Protein AF-A0AA38KJ65-F1 (afdb_monomer_lite)

InterPro domains:
  IPR004140 Exocyst complex component Exo70 [PTHR12542] (29-178)
  IPR016159 Cullin repeat-like-containing domain superfamily [SSF74788] (30-175)
  IPR046364 Exocyst complex subunit Exo70, C-terminal [PF03081] (24-174)

Secondary structure (DSSP, 8-state):
------------S-PPTTHHHHHHHHHHHH-SS---HHHHHHHHHHHHHHHHHHHHHTT-SSHHHHHHHHHHHHHHHHHHHHTSTHHHHH-HHHHHHHHHHHHHHHHHHHHHHHHHHHHTTS-TT-B-TTSS--PBPHHHHHHHHHHHHHHHHHHHHHHHT----SHHHHHHHHHHHHHHHHHT--

Sequence (186 aa):
MKLIVNKPSQTSKFLPEGLMDSIEEYTKVFDSGNRSLLSLHLIWVTVILQHNLEGKSKLYKDVSLSHLFMMNNLHYIVQKVKNSDLRALMGDDWLRKHSGKVRQHATNYQRATWIKVLSCLRDEGIHVSGSFSSGVSKSALKERFKSFNAAFEDVHRSQAAWIIPDPQLREETSHFNSREIATSVQ

Foldseek 3Di:
DDDDPDDDPDPPPPDPPCLVVVLVVVCVVPVPDDADPVLNVVSNVVSVVLVVLLVVLVVDPQVLSSLVSSLQVLVVVLCVCVVDPVCVRPDPVNSVVSVVVSVVSLVRSLCSLCVQLLVLLDPPPQADPDDPDRDGDPVSNVVSVVSNVVSVVVSVVVVVPDDRPDPVVVVVSVVVSVVVVVVSVD

Radius of gyration: 23.71 Å; chains: 1; bounding box: 41×38×97 Å

Organism: Taxus chinensis (NCBI:txid29808)

Structure (mmCIF, N/CA/C/O backbone):
data_AF-A0AA38KJ65-F1
#
_entry.id   AF-A0AA38KJ65-F1
#
loop_
_atom_site.group_PDB
_atom_site.id
_atom_site.type_symbol
_atom_site.label_atom_id
_atom_site.label_alt_id
_atom_site.label_comp_id
_atom_site.label_asym_id
_atom_site.label_entity_id
_atom_site.label_seq_id
_atom_site.pdbx_PDB_ins_code
_atom_site.Cartn_x
_atom_site.Cartn_y
_atom_site.Cartn_z
_atom_site.occupancy
_atom_site.B_iso_or_equiv
_atom_site.auth_seq_id
_atom_site.auth_comp_id
_atom_site.auth_asym_id
_atom_site.auth_atom_id
_atom_site.pdbx_PDB_model_num
ATOM 1 N N . MET A 1 1 ? 7.617 11.236 -49.207 1.00 36.47 1 MET A N 1
ATOM 2 C CA . MET A 1 1 ? 7.000 11.836 -48.001 1.00 36.47 1 MET A CA 1
ATOM 3 C C . MET A 1 1 ? 8.100 12.449 -47.152 1.00 36.47 1 MET A C 1
ATOM 5 O O . MET A 1 1 ? 9.084 11.770 -46.895 1.00 36.47 1 MET A O 1
ATOM 9 N N . LYS A 1 2 ? 7.978 13.734 -46.806 1.00 30.75 2 LYS A N 1
ATOM 10 C CA . LYS A 1 2 ? 8.934 14.484 -45.977 1.00 30.75 2 LYS A CA 1
ATOM 11 C C . LYS A 1 2 ? 8.626 14.262 -44.493 1.00 30.75 2 LYS A C 1
ATOM 13 O O . LYS A 1 2 ? 7.460 14.245 -44.111 1.00 30.75 2 LYS A O 1
ATOM 18 N N . LEU A 1 3 ? 9.680 14.125 -43.691 1.00 32.53 3 LEU A N 1
ATOM 19 C CA . LEU A 1 3 ? 9.656 14.174 -42.230 1.00 32.53 3 LEU A CA 1
ATOM 20 C C . LEU A 1 3 ? 9.123 15.538 -41.771 1.00 32.53 3 LEU A C 1
ATOM 22 O O . LEU A 1 3 ? 9.712 16.565 -42.104 1.00 32.53 3 LEU A O 1
ATOM 26 N N . ILE A 1 4 ? 8.038 15.547 -40.996 1.00 33.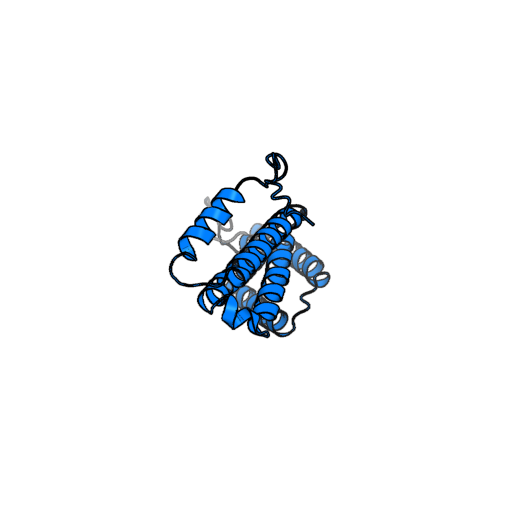88 4 ILE A N 1
ATOM 27 C CA . ILE A 1 4 ? 7.629 16.718 -40.216 1.00 33.88 4 ILE A CA 1
ATOM 28 C C . ILE A 1 4 ? 7.953 16.417 -38.758 1.00 33.88 4 ILE A C 1
ATOM 30 O O . ILE A 1 4 ? 7.232 15.707 -38.060 1.00 33.88 4 ILE A O 1
ATOM 34 N N . VAL A 1 5 ? 9.088 16.964 -38.331 1.00 41.19 5 VAL A N 1
ATOM 35 C CA . VAL A 1 5 ? 9.438 17.181 -36.930 1.00 41.19 5 VAL A CA 1
ATOM 36 C C . VAL A 1 5 ? 8.467 18.228 -36.393 1.00 41.19 5 VAL A C 1
ATOM 38 O O . VAL A 1 5 ? 8.646 19.418 -36.635 1.00 41.19 5 VAL A O 1
ATOM 41 N N . ASN A 1 6 ? 7.431 17.797 -35.678 1.00 28.55 6 ASN A N 1
ATOM 42 C CA . ASN A 1 6 ? 6.634 18.702 -34.858 1.00 28.55 6 ASN A CA 1
ATOM 43 C C . ASN A 1 6 ? 7.126 18.622 -33.414 1.00 28.55 6 ASN A C 1
ATOM 45 O O . ASN A 1 6 ? 6.877 17.659 -32.693 1.00 28.55 6 ASN A O 1
ATOM 49 N N . LYS A 1 7 ? 7.839 19.675 -33.007 1.00 38.22 7 LYS A N 1
ATOM 50 C CA . LYS A 1 7 ? 8.075 20.029 -31.607 1.00 38.22 7 LYS A CA 1
ATOM 51 C C . LYS A 1 7 ? 6.707 20.241 -30.937 1.00 38.22 7 LYS A C 1
ATOM 53 O O . LYS A 1 7 ? 5.927 21.039 -31.460 1.00 38.22 7 LYS A O 1
ATOM 58 N N . PRO A 1 8 ? 6.381 19.586 -29.809 1.00 34.69 8 PRO A N 1
ATOM 59 C CA . PRO A 1 8 ? 5.145 19.887 -29.106 1.00 34.69 8 PRO A CA 1
ATOM 60 C C . PRO A 1 8 ? 5.289 21.253 -28.429 1.00 34.69 8 PRO A C 1
ATOM 62 O O . PRO A 1 8 ? 5.969 21.419 -27.416 1.00 34.69 8 PRO A O 1
ATOM 65 N N . SER A 1 9 ? 4.672 22.256 -29.042 1.00 36.66 9 SER A N 1
ATOM 66 C CA . SER A 1 9 ? 4.464 23.571 -28.454 1.00 36.66 9 SER A CA 1
ATOM 67 C C . SER A 1 9 ? 3.412 23.467 -27.348 1.00 36.66 9 SER A C 1
ATOM 69 O O . SER A 1 9 ? 2.266 23.120 -27.603 1.00 36.66 9 SER A O 1
ATOM 71 N N . GLN A 1 10 ? 3.832 23.807 -26.128 1.00 46.12 10 GLN A N 1
ATOM 72 C CA . GLN A 1 10 ? 3.003 24.186 -24.978 1.00 46.12 10 GLN A CA 1
ATOM 73 C C . GLN A 1 10 ? 1.955 23.167 -24.489 1.00 46.12 10 GLN A C 1
ATOM 75 O O . GLN A 1 10 ? 0.752 23.392 -24.553 1.00 46.12 10 GLN A O 1
ATOM 80 N N . THR A 1 11 ? 2.420 22.124 -23.801 1.00 35.62 11 THR A N 1
ATOM 81 C CA . THR A 1 11 ? 1.639 21.404 -22.776 1.00 35.62 11 THR A CA 1
ATOM 82 C C . THR A 1 11 ? 2.144 21.770 -21.378 1.00 35.62 11 THR A C 1
ATOM 84 O O . THR A 1 11 ? 2.605 20.926 -20.623 1.00 35.62 11 THR A O 1
ATOM 87 N N . SER A 1 12 ? 2.088 23.058 -21.028 1.00 40.31 12 SER A N 1
ATOM 88 C CA . SER A 1 12 ? 2.477 23.558 -19.695 1.00 40.31 12 SER A CA 1
ATOM 89 C C . SER A 1 12 ? 1.312 23.584 -18.686 1.00 40.31 12 SER A C 1
ATOM 91 O O . SER A 1 12 ? 1.469 24.129 -17.599 1.00 40.31 12 SER A O 1
ATOM 93 N N . LYS A 1 13 ? 0.126 23.050 -19.018 1.00 45.69 13 LYS A N 1
ATOM 94 C CA . LYS A 1 13 ? -1.088 23.217 -18.186 1.00 45.69 13 LYS A CA 1
ATOM 95 C C . LYS A 1 13 ? -1.655 21.949 -17.536 1.00 45.69 13 LYS A C 1
ATOM 97 O O . LYS A 1 13 ? -2.696 22.034 -16.902 1.00 45.69 13 LYS A O 1
ATOM 102 N N . PHE A 1 14 ? -0.991 20.798 -17.641 1.00 48.06 14 PHE A N 1
ATOM 103 C CA . PHE A 1 14 ? -1.487 19.542 -17.049 1.00 48.06 14 PHE A CA 1
ATOM 104 C C . PHE A 1 14 ? -0.387 18.655 -16.458 1.00 48.06 14 PHE A C 1
ATOM 106 O O . PHE A 1 14 ? -0.538 17.438 -16.404 1.00 48.06 14 PHE A O 1
ATOM 113 N N . LEU A 1 15 ? 0.730 19.237 -16.021 1.00 49.62 15 LEU A N 1
ATOM 114 C CA . LEU A 1 15 ? 1.682 18.495 -15.200 1.00 49.62 15 LEU A CA 1
ATOM 115 C C . LEU A 1 15 ? 1.285 18.712 -13.737 1.00 49.62 15 LEU A C 1
ATOM 117 O O . LEU A 1 15 ? 1.262 19.860 -13.295 1.00 49.62 15 LEU A O 1
ATOM 121 N N . PRO A 1 16 ? 0.909 17.653 -13.006 1.00 57.62 16 PRO A N 1
ATOM 122 C CA . PRO A 1 16 ? 0.657 17.755 -11.583 1.00 57.62 16 PRO A CA 1
ATOM 123 C C . PRO A 1 16 ? 1.861 18.336 -10.838 1.00 57.62 16 PRO A C 1
ATOM 125 O O . PRO A 1 16 ? 3.013 18.060 -11.179 1.00 57.62 16 PRO A O 1
ATOM 128 N N . GLU A 1 17 ? 1.589 19.135 -9.815 1.00 59.31 17 GLU A N 1
ATOM 129 C CA . GLU A 1 17 ? 2.612 19.774 -8.990 1.00 59.31 17 GLU A CA 1
ATOM 130 C C . GLU A 1 17 ? 3.551 18.719 -8.366 1.00 59.31 17 GLU A C 1
ATOM 132 O O . GLU A 1 17 ? 3.098 17.685 -7.868 1.00 59.31 17 GLU A O 1
ATOM 137 N N . GLY A 1 18 ? 4.868 18.931 -8.473 1.00 63.06 18 GLY A N 1
ATOM 138 C CA . GLY A 1 18 ? 5.900 17.980 -8.029 1.00 63.06 18 GLY A CA 1
ATOM 139 C C . GLY A 1 18 ? 6.189 16.809 -8.983 1.00 63.06 18 GLY A C 1
ATOM 140 O O . GLY A 1 18 ? 7.116 16.034 -8.732 1.00 63.06 18 GLY A O 1
ATOM 141 N N . LEU A 1 19 ? 5.458 16.670 -10.102 1.00 65.56 19 LEU A N 1
ATOM 142 C CA . LEU A 1 19 ? 5.775 15.663 -11.124 1.00 65.56 19 LEU A CA 1
ATOM 143 C C . LEU A 1 19 ? 7.119 15.966 -11.794 1.00 65.56 19 LEU A C 1
ATOM 145 O O . LEU A 1 19 ? 7.886 15.042 -12.031 1.00 65.56 19 LEU A O 1
ATOM 149 N N . MET A 1 20 ? 7.424 17.239 -12.064 1.00 61.75 20 MET A N 1
ATOM 150 C CA . MET A 1 20 ? 8.694 17.622 -12.689 1.00 61.75 20 MET A CA 1
ATOM 151 C C . MET A 1 20 ? 9.886 17.357 -11.761 1.00 61.75 20 MET A C 1
ATOM 153 O O . MET A 1 20 ? 10.884 16.816 -12.219 1.00 61.75 20 MET A O 1
ATOM 157 N N . ASP A 1 21 ? 9.746 17.622 -10.460 1.00 66.38 21 ASP A N 1
ATOM 158 C CA . ASP A 1 21 ? 10.783 17.338 -9.456 1.00 66.38 21 ASP A CA 1
ATOM 159 C C . ASP A 1 21 ? 10.988 15.831 -9.274 1.00 66.38 21 ASP A C 1
ATOM 161 O O . ASP A 1 21 ? 12.118 15.345 -9.226 1.00 66.38 21 ASP A O 1
ATOM 165 N N . SER A 1 22 ? 9.889 15.067 -9.269 1.00 65.12 22 SER A N 1
ATOM 166 C CA . SER A 1 22 ? 9.938 13.602 -9.273 1.00 65.12 22 SER A CA 1
ATOM 167 C C . SER A 1 22 ? 10.610 13.077 -10.543 1.00 65.12 22 SER A C 1
ATOM 169 O O . SER A 1 22 ? 11.422 12.160 -10.480 1.00 65.12 22 SER A O 1
ATOM 171 N N . ILE A 1 23 ? 10.307 13.661 -11.705 1.00 64.06 23 ILE A N 1
ATOM 172 C CA . ILE A 1 23 ? 10.941 13.320 -12.982 1.00 64.06 23 ILE A CA 1
ATOM 173 C C . ILE A 1 23 ? 12.429 13.666 -12.948 1.00 64.06 23 ILE A C 1
ATOM 175 O O . ILE A 1 23 ? 13.232 12.874 -13.431 1.00 64.06 23 ILE A O 1
ATOM 179 N N . GLU A 1 24 ? 12.825 14.796 -12.368 1.00 63.94 24 GLU A N 1
ATOM 180 C CA . GLU A 1 24 ? 14.226 15.199 -12.273 1.00 63.94 24 GLU A CA 1
ATOM 181 C C . GLU A 1 24 ? 15.024 14.306 -11.317 1.00 63.94 24 GLU A C 1
ATOM 183 O O . GLU A 1 24 ? 16.128 13.885 -11.662 1.00 63.94 24 GLU A O 1
ATOM 188 N N . GLU A 1 25 ? 14.461 13.949 -10.158 1.00 67.06 25 GLU A N 1
ATOM 189 C CA . GLU A 1 25 ? 15.057 12.978 -9.233 1.00 67.06 25 GLU A CA 1
ATOM 190 C C . GLU A 1 25 ? 15.212 11.611 -9.913 1.00 67.06 25 GLU A C 1
ATOM 192 O O . GLU A 1 25 ? 16.285 11.004 -9.874 1.00 67.06 25 GLU A O 1
ATOM 197 N N . TYR A 1 26 ? 14.167 11.133 -10.595 1.00 63.53 26 TYR A N 1
ATOM 198 C CA . TYR A 1 26 ? 14.231 9.877 -11.341 1.00 63.53 26 TYR A CA 1
ATOM 199 C C . TYR A 1 26 ? 15.191 9.965 -12.533 1.00 63.53 26 TYR A C 1
ATOM 201 O O . TYR A 1 26 ? 15.871 8.994 -12.828 1.00 63.53 26 TYR A O 1
ATOM 209 N N . THR A 1 27 ? 15.323 11.098 -13.213 1.00 61.81 27 THR A N 1
ATOM 210 C CA . THR A 1 27 ? 16.267 11.211 -14.333 1.00 61.81 27 THR A CA 1
ATOM 211 C C . THR A 1 27 ? 17.705 11.220 -13.809 1.00 61.81 27 THR A C 1
ATOM 213 O O . THR A 1 27 ? 18.514 10.428 -14.276 1.00 61.81 27 THR A O 1
ATOM 216 N N . LYS A 1 28 ? 18.003 11.978 -12.744 1.00 63.91 28 LYS A N 1
ATOM 217 C CA . LYS A 1 28 ? 19.335 12.028 -12.107 1.00 63.91 28 LYS A CA 1
ATOM 218 C C . LYS A 1 28 ? 19.786 10.681 -11.527 1.00 63.91 28 LYS A C 1
ATOM 220 O O . LYS A 1 28 ? 20.961 10.345 -11.616 1.00 63.91 28 LYS A O 1
ATOM 225 N N . VAL A 1 29 ? 18.874 9.891 -10.952 1.00 59.59 29 VAL A N 1
ATOM 226 C CA . VAL A 1 29 ? 19.197 8.550 -10.418 1.00 59.59 29 VAL A CA 1
ATOM 227 C C . VAL A 1 29 ? 19.481 7.539 -11.540 1.00 59.59 29 VAL A C 1
ATOM 229 O O . VAL A 1 29 ? 20.300 6.636 -11.363 1.00 59.59 29 VAL A O 1
ATOM 232 N N . PHE A 1 30 ? 18.822 7.676 -12.694 1.00 57.41 30 PHE A N 1
ATOM 233 C CA . PHE A 1 30 ? 18.854 6.673 -13.763 1.00 57.41 30 PHE A CA 1
ATOM 234 C C . PHE A 1 30 ? 19.784 7.015 -14.944 1.00 57.41 30 PHE A C 1
ATOM 236 O O . PHE A 1 30 ? 20.012 6.134 -15.773 1.00 57.41 30 PHE A O 1
ATOM 243 N N . ASP A 1 31 ? 20.374 8.216 -14.982 1.00 57.00 31 ASP A N 1
ATOM 244 C CA . ASP A 1 31 ? 21.371 8.663 -15.980 1.00 57.00 31 ASP A CA 1
ATOM 245 C C . ASP A 1 31 ? 22.798 8.119 -15.721 1.00 57.00 31 ASP A C 1
ATOM 247 O O . ASP A 1 31 ? 23.769 8.490 -16.372 1.00 57.00 31 ASP A O 1
ATOM 251 N N . SER A 1 32 ? 22.951 7.206 -14.757 1.00 55.69 32 SER A N 1
ATOM 252 C CA . SER A 1 32 ? 24.240 6.634 -14.336 1.00 55.69 32 SER A CA 1
ATOM 253 C C . SER A 1 32 ? 24.730 5.449 -15.191 1.00 55.69 32 SER A C 1
ATOM 255 O O . SER A 1 32 ? 25.723 4.807 -14.850 1.00 55.69 32 SER A O 1
ATOM 257 N N . GLY A 1 33 ? 24.078 5.142 -16.318 1.00 59.19 33 GLY A N 1
ATOM 258 C CA . GLY A 1 33 ? 24.505 4.064 -17.211 1.00 59.19 33 GLY A CA 1
ATOM 259 C C . GLY A 1 33 ? 23.710 3.987 -18.511 1.00 59.19 33 GLY A C 1
ATOM 260 O O . GLY A 1 33 ? 22.616 4.530 -18.611 1.00 59.19 33 GLY A O 1
ATOM 261 N N . ASN A 1 34 ? 24.277 3.277 -19.492 1.00 65.00 34 ASN A N 1
ATOM 262 C CA . ASN A 1 34 ? 23.826 3.115 -20.882 1.00 65.00 34 ASN A CA 1
ATOM 263 C C . ASN A 1 34 ? 22.451 2.403 -21.003 1.00 65.00 34 ASN A C 1
ATOM 265 O O . ASN A 1 34 ? 22.344 1.300 -21.540 1.00 65.00 34 ASN A O 1
ATOM 269 N N . ARG A 1 35 ? 21.389 2.982 -20.427 1.00 73.00 35 ARG A N 1
ATOM 270 C CA . ARG A 1 35 ? 20.018 2.461 -20.477 1.00 73.00 35 ARG A CA 1
ATOM 271 C C . ARG A 1 35 ? 19.386 2.796 -21.821 1.00 73.00 35 ARG A C 1
ATOM 273 O O . ARG A 1 35 ? 19.527 3.898 -22.341 1.00 73.00 35 ARG A O 1
ATOM 280 N N . SER A 1 36 ? 18.639 1.842 -22.367 1.00 84.06 36 SER A N 1
ATOM 281 C CA . SER A 1 36 ? 17.917 2.057 -23.620 1.00 84.06 36 SER A CA 1
ATOM 282 C C . SER A 1 36 ? 16.851 3.154 -23.477 1.00 84.06 36 SER A C 1
ATOM 284 O O . SER A 1 36 ? 16.259 3.328 -22.407 1.00 84.06 36 SER A O 1
ATOM 286 N N . LEU A 1 37 ? 16.533 3.844 -24.577 1.00 85.56 37 LEU A N 1
ATOM 287 C CA . LEU A 1 37 ? 15.421 4.807 -24.629 1.00 85.56 37 LEU A CA 1
ATOM 288 C C . LEU A 1 37 ? 14.085 4.172 -24.209 1.00 85.56 37 LEU A C 1
ATOM 290 O O . LEU A 1 37 ? 13.263 4.822 -23.566 1.00 85.56 37 LEU A O 1
ATOM 294 N N . LEU A 1 38 ? 13.889 2.885 -24.518 1.00 85.81 38 LEU A N 1
ATOM 295 C CA . LEU A 1 38 ? 12.721 2.122 -24.086 1.00 85.81 38 LEU A CA 1
ATOM 296 C C . LEU A 1 38 ? 12.667 1.991 -22.557 1.00 85.81 38 LEU A C 1
ATOM 298 O O . LEU A 1 38 ? 11.620 2.229 -21.960 1.00 85.81 38 LEU A O 1
ATOM 302 N N . SER A 1 39 ? 13.794 1.664 -21.916 1.00 85.69 39 SER A N 1
ATOM 303 C CA . SER A 1 39 ? 13.898 1.592 -20.454 1.00 85.69 39 SER A CA 1
ATOM 304 C C . SER A 1 39 ? 13.533 2.927 -19.803 1.00 85.69 39 SER A C 1
ATOM 306 O O . SER A 1 39 ? 12.754 2.950 -18.851 1.00 85.69 39 SER A O 1
ATOM 308 N N . LEU A 1 40 ? 14.054 4.038 -20.334 1.00 84.62 40 LEU A N 1
ATOM 309 C CA . LEU A 1 40 ? 13.739 5.384 -19.842 1.00 84.62 40 LEU A CA 1
ATOM 310 C C . LEU A 1 40 ? 12.248 5.704 -19.995 1.00 84.62 40 LEU A C 1
ATOM 312 O O . LEU A 1 40 ? 11.616 6.171 -19.048 1.00 84.62 40 LEU A O 1
ATOM 316 N N . HIS A 1 41 ? 11.661 5.381 -21.149 1.00 86.38 41 HIS A N 1
ATOM 317 C CA . HIS A 1 41 ? 10.239 5.600 -21.395 1.00 86.38 41 HIS A CA 1
ATOM 318 C C . HIS A 1 41 ? 9.345 4.784 -20.446 1.00 86.38 41 HIS A C 1
ATOM 320 O O . HIS A 1 41 ? 8.373 5.307 -19.907 1.00 86.38 41 HIS A O 1
ATOM 326 N N . LEU A 1 42 ? 9.690 3.523 -20.171 1.00 88.56 42 LEU A N 1
ATOM 327 C CA . LEU A 1 42 ? 8.952 2.677 -19.225 1.00 88.56 42 LEU A CA 1
ATOM 328 C C . LEU A 1 42 ? 9.033 3.196 -17.783 1.00 88.56 42 LEU A C 1
ATOM 330 O O . LEU A 1 42 ? 8.031 3.182 -17.061 1.00 88.56 42 LEU A O 1
ATOM 334 N N . ILE A 1 43 ? 10.203 3.694 -17.367 1.00 86.44 43 ILE A N 1
ATOM 335 C CA . ILE A 1 43 ? 10.361 4.370 -16.072 1.00 86.44 43 ILE A CA 1
ATOM 336 C C . ILE A 1 43 ? 9.422 5.577 -16.008 1.00 86.44 43 ILE A C 1
ATOM 338 O O . ILE A 1 43 ? 8.670 5.708 -15.043 1.00 86.44 43 ILE A O 1
ATOM 342 N N . TRP A 1 44 ? 9.404 6.406 -17.052 1.00 86.62 44 TRP A N 1
ATOM 343 C CA . TRP A 1 44 ? 8.535 7.580 -17.141 1.00 86.62 44 TRP A CA 1
ATOM 344 C C . TRP A 1 44 ? 7.050 7.232 -17.043 1.00 86.62 44 TRP A C 1
ATOM 346 O O . TRP A 1 44 ? 6.334 7.821 -16.234 1.00 86.62 44 TRP A O 1
ATOM 356 N N . VAL A 1 45 ? 6.588 6.240 -17.808 1.00 90.44 45 VAL A N 1
ATOM 357 C CA . VAL A 1 45 ? 5.200 5.757 -17.738 1.00 90.44 45 VAL A CA 1
ATOM 358 C C . VAL A 1 45 ? 4.854 5.319 -16.316 1.00 90.44 45 VAL A C 1
ATOM 360 O O . VAL A 1 45 ? 3.779 5.641 -15.811 1.00 90.44 45 VAL A O 1
ATOM 363 N N . THR A 1 46 ? 5.778 4.638 -15.638 1.00 89.75 46 THR A N 1
ATOM 364 C CA . THR A 1 46 ? 5.547 4.162 -14.272 1.00 89.75 46 THR A CA 1
ATOM 365 C C . THR A 1 46 ? 5.502 5.303 -13.252 1.00 89.75 46 THR A C 1
ATOM 367 O O . THR A 1 46 ? 4.673 5.266 -12.345 1.00 89.75 46 THR A O 1
ATOM 370 N N . VAL A 1 47 ? 6.325 6.345 -13.415 1.00 88.38 47 VAL A N 1
ATOM 371 C CA . VAL A 1 47 ? 6.282 7.559 -12.576 1.00 88.38 47 VAL A CA 1
ATOM 372 C C . VAL A 1 47 ? 4.949 8.292 -12.746 1.00 88.38 47 VAL A C 1
ATOM 374 O O . VAL A 1 47 ? 4.304 8.634 -11.755 1.00 88.38 47 VAL A O 1
ATOM 377 N N . ILE A 1 48 ? 4.490 8.472 -13.987 1.00 90.62 48 ILE A N 1
ATOM 378 C CA . ILE A 1 48 ? 3.197 9.110 -14.282 1.00 90.62 48 ILE A CA 1
ATOM 379 C C . ILE A 1 48 ? 2.045 8.290 -13.689 1.00 90.62 48 ILE A C 1
ATOM 381 O O . ILE A 1 48 ? 1.136 8.848 -13.070 1.00 90.62 48 ILE A O 1
ATOM 385 N N . LEU A 1 49 ? 2.090 6.962 -13.839 1.00 93.00 49 LEU A N 1
ATOM 386 C CA . LEU A 1 49 ? 1.097 6.067 -13.254 1.00 93.00 49 LEU A CA 1
ATOM 387 C C . LEU A 1 49 ? 1.085 6.173 -11.725 1.00 93.00 49 LEU A C 1
ATOM 389 O O . LEU A 1 49 ? 0.012 6.324 -11.145 1.00 93.00 49 LEU A O 1
ATOM 393 N N . GLN A 1 50 ? 2.253 6.145 -11.076 1.00 91.94 50 GLN A N 1
ATOM 394 C CA . GLN A 1 50 ? 2.361 6.317 -9.628 1.00 91.94 50 GLN A CA 1
ATOM 395 C C . GLN A 1 50 ? 1.742 7.648 -9.183 1.00 91.94 50 GLN A C 1
ATOM 397 O O . GLN A 1 50 ? 0.926 7.655 -8.264 1.00 91.94 50 GLN A O 1
ATOM 402 N N . HIS A 1 51 ? 2.052 8.749 -9.867 1.00 89.38 51 HIS A N 1
ATOM 403 C CA . HIS A 1 51 ? 1.476 10.048 -9.537 1.00 89.38 51 HIS A CA 1
ATOM 404 C C . HIS A 1 51 ? -0.056 10.059 -9.699 1.00 89.38 51 HIS A C 1
ATOM 406 O O . HIS A 1 51 ? -0.779 10.587 -8.855 1.00 89.38 51 HIS A O 1
ATOM 412 N N . ASN A 1 52 ? -0.590 9.431 -10.753 1.00 94.81 52 ASN A N 1
ATOM 413 C CA . ASN A 1 52 ? -2.039 9.309 -10.931 1.00 94.81 52 ASN A CA 1
ATOM 414 C C . ASN A 1 52 ? -2.697 8.521 -9.788 1.00 94.81 52 ASN A C 1
ATOM 416 O O . ASN A 1 52 ? -3.771 8.896 -9.311 1.00 94.81 52 ASN A O 1
ATOM 420 N N . LEU A 1 53 ? -2.053 7.439 -9.346 1.00 95.44 53 LEU A N 1
ATOM 421 C CA . LEU A 1 53 ? -2.514 6.637 -8.218 1.00 95.44 53 LEU A CA 1
ATOM 422 C C . LEU A 1 53 ? -2.479 7.440 -6.914 1.00 95.44 53 LEU A C 1
ATOM 424 O O . LEU A 1 53 ? -3.448 7.391 -6.163 1.00 95.44 53 LEU A O 1
ATOM 428 N N . GLU A 1 54 ? -1.436 8.236 -6.676 1.00 93.94 54 GLU A N 1
ATOM 429 C CA . GLU A 1 54 ? -1.352 9.139 -5.521 1.00 93.94 54 GLU A CA 1
ATOM 430 C C . GLU A 1 54 ? -2.429 10.232 -5.553 1.00 93.94 54 GLU A C 1
ATOM 432 O O . GLU A 1 54 ? -2.996 10.582 -4.521 1.00 93.94 54 GLU A O 1
ATOM 437 N N . GLY A 1 55 ? -2.769 10.753 -6.733 1.00 93.88 55 GLY A N 1
ATOM 438 C CA . GLY A 1 55 ? -3.903 11.663 -6.891 1.00 93.88 55 GLY A CA 1
ATOM 439 C C . GLY A 1 55 ? -5.234 10.997 -6.526 1.00 93.88 55 GLY A C 1
ATOM 440 O O . GLY A 1 55 ? -6.034 11.568 -5.788 1.00 93.88 55 GLY A O 1
ATOM 441 N N . LYS A 1 56 ? -5.459 9.762 -6.991 1.00 93.19 56 LYS A N 1
ATOM 442 C CA . LYS A 1 56 ? -6.676 8.990 -6.689 1.00 93.19 56 LYS A CA 1
ATOM 443 C C . LYS A 1 56 ? -6.761 8.560 -5.231 1.00 93.19 56 LYS A C 1
ATOM 445 O O . LYS A 1 56 ? -7.851 8.560 -4.666 1.00 93.19 56 LYS A O 1
ATOM 450 N N . SER A 1 57 ? -5.638 8.208 -4.610 1.00 94.00 57 SER A N 1
ATOM 451 C CA . SER A 1 57 ? -5.619 7.763 -3.217 1.00 94.00 57 SER A CA 1
ATOM 452 C C . SER A 1 57 ? -6.081 8.868 -2.263 1.00 94.00 57 SER A C 1
ATOM 454 O O . SER A 1 57 ? -6.720 8.575 -1.254 1.00 94.00 57 SER A O 1
ATOM 456 N N . LYS A 1 58 ? -5.844 10.140 -2.606 1.00 93.44 58 LYS A N 1
ATOM 457 C CA . LYS A 1 58 ? -6.301 11.309 -1.835 1.00 93.44 58 LYS A CA 1
ATOM 458 C C . LYS A 1 58 ? -7.821 11.522 -1.862 1.00 93.44 58 LYS A C 1
ATOM 460 O O . LYS A 1 58 ? -8.325 12.319 -1.081 1.00 93.44 58 LYS A O 1
ATOM 465 N N . LEU A 1 59 ? -8.558 10.829 -2.735 1.00 93.44 59 LEU A N 1
ATOM 466 C CA . LEU A 1 59 ? -10.023 10.918 -2.800 1.00 93.44 59 LEU A CA 1
ATOM 467 C C . LEU A 1 59 ? -10.718 10.063 -1.731 1.00 93.44 59 LEU A C 1
ATOM 469 O O . LEU A 1 59 ? -11.906 10.256 -1.464 1.00 93.44 59 LEU A O 1
ATOM 473 N N . TYR A 1 60 ? -10.002 9.120 -1.112 1.00 89.50 60 TYR A N 1
ATOM 474 C CA . TYR A 1 60 ? -10.536 8.354 0.008 1.00 89.50 60 TYR A CA 1
ATOM 475 C C . TYR A 1 60 ? -10.571 9.216 1.269 1.00 89.50 60 TYR A C 1
ATOM 477 O O . TYR A 1 60 ? -9.567 9.800 1.665 1.00 89.50 60 TYR A O 1
ATOM 485 N N . LYS A 1 61 ? -11.735 9.255 1.928 1.00 89.81 61 LYS A N 1
ATOM 486 C CA . LYS A 1 61 ? -11.897 9.929 3.227 1.00 89.81 61 LYS A CA 1
ATOM 487 C C . LYS A 1 61 ? -11.123 9.224 4.342 1.00 89.81 61 LYS A C 1
ATOM 489 O O . LYS A 1 61 ? -10.647 9.872 5.267 1.00 89.81 61 LYS A O 1
ATOM 494 N N . ASP A 1 62 ? -11.032 7.900 4.256 1.00 87.19 62 ASP A N 1
ATOM 495 C CA . ASP A 1 62 ? -10.289 7.072 5.198 1.00 87.19 62 ASP A CA 1
ATOM 496 C C . ASP A 1 62 ? -8.817 6.970 4.761 1.00 87.19 62 ASP A C 1
ATOM 498 O O . ASP A 1 62 ? -8.502 6.510 3.658 1.00 87.19 62 ASP A O 1
ATOM 502 N N . VAL A 1 63 ? -7.911 7.413 5.636 1.00 91.62 63 VAL A N 1
ATOM 503 C CA . VAL A 1 63 ? -6.459 7.431 5.393 1.00 91.62 63 VAL A CA 1
ATOM 504 C C . VAL A 1 63 ? -5.885 6.016 5.284 1.00 91.62 63 VAL A C 1
ATOM 506 O O . VAL A 1 63 ? -5.005 5.764 4.460 1.00 91.62 63 VAL A O 1
ATOM 509 N N . SER A 1 64 ? -6.400 5.072 6.068 1.00 89.38 64 SER A N 1
ATOM 510 C CA . SER A 1 64 ? -6.022 3.663 5.979 1.00 89.38 64 SER A CA 1
ATOM 511 C C . SER A 1 64 ? -6.405 3.120 4.608 1.00 89.38 64 SER A C 1
ATOM 513 O O . SER A 1 64 ? -5.564 2.556 3.912 1.00 89.38 64 SER A O 1
ATOM 515 N N . LEU A 1 65 ? -7.630 3.380 4.147 1.00 89.69 65 LEU A N 1
ATOM 516 C CA . LEU A 1 65 ? -8.067 2.951 2.816 1.00 89.69 65 LEU A CA 1
ATOM 517 C C . LEU A 1 65 ? -7.216 3.565 1.692 1.00 89.69 65 LEU A C 1
ATOM 519 O O . LEU A 1 65 ? -6.878 2.880 0.726 1.00 89.69 65 LEU A O 1
ATOM 523 N N . SER A 1 66 ? -6.805 4.827 1.839 1.00 94.06 66 SER A N 1
ATOM 524 C CA . SER A 1 66 ? -5.866 5.478 0.918 1.00 94.06 66 SER A CA 1
ATOM 525 C C . SER A 1 66 ? -4.531 4.723 0.823 1.00 94.06 66 SER A C 1
ATOM 527 O O . SER A 1 66 ? -4.036 4.436 -0.273 1.00 94.06 66 SER A O 1
ATOM 529 N N . HIS A 1 67 ? -3.961 4.331 1.966 1.00 93.75 67 HIS A N 1
ATOM 530 C CA . HIS A 1 67 ? -2.728 3.547 2.007 1.00 93.75 67 HIS A CA 1
ATOM 531 C C . HIS A 1 67 ? -2.906 2.115 1.496 1.00 93.75 67 HIS A C 1
ATOM 533 O O . HIS A 1 67 ? -2.036 1.633 0.773 1.00 93.75 67 HIS A O 1
ATOM 539 N N . LEU A 1 68 ? -4.037 1.468 1.782 1.00 90.31 68 LEU A N 1
ATOM 540 C CA . LEU A 1 68 ? -4.376 0.148 1.251 1.00 90.31 68 LEU A CA 1
ATOM 541 C C . LEU A 1 68 ? -4.466 0.164 -0.279 1.00 90.31 68 LEU A C 1
ATOM 543 O O . LEU A 1 68 ? -3.903 -0.700 -0.952 1.00 90.31 68 LEU A O 1
ATOM 547 N N . PHE A 1 69 ? -5.118 1.184 -0.841 1.00 94.31 69 PHE A N 1
ATOM 548 C CA . PHE A 1 69 ? -5.182 1.392 -2.283 1.00 94.31 69 PHE A CA 1
ATOM 549 C C . PHE A 1 69 ? -3.781 1.528 -2.894 1.00 94.31 69 PHE A C 1
ATOM 551 O O . PHE A 1 69 ? -3.479 0.860 -3.888 1.00 94.31 69 PHE A O 1
ATOM 558 N N . MET A 1 70 ? -2.914 2.353 -2.298 1.00 97.06 70 MET A N 1
ATOM 559 C CA . MET A 1 70 ? -1.542 2.530 -2.783 1.00 97.06 70 MET A CA 1
ATOM 560 C C . MET A 1 70 ? -0.721 1.246 -2.677 1.00 97.06 70 MET A C 1
ATOM 562 O O . MET A 1 70 ? -0.039 0.885 -3.635 1.00 97.06 70 MET A O 1
ATOM 566 N N . MET A 1 71 ? -0.820 0.533 -1.553 1.00 93.81 71 MET A N 1
ATOM 567 C CA . MET A 1 71 ? -0.150 -0.748 -1.338 1.00 93.81 71 MET A CA 1
ATOM 568 C C . MET A 1 71 ? -0.537 -1.760 -2.425 1.00 93.81 71 MET A C 1
ATOM 570 O O . MET A 1 71 ? 0.345 -2.298 -3.092 1.00 93.81 71 MET A O 1
ATOM 574 N N . ASN A 1 72 ? -1.839 -1.961 -2.659 1.00 93.06 72 ASN A N 1
ATOM 575 C CA . ASN A 1 72 ? -2.345 -2.916 -3.648 1.00 93.06 72 ASN A CA 1
ATOM 576 C C . ASN A 1 72 ? -1.869 -2.587 -5.071 1.00 93.06 72 ASN A C 1
ATOM 578 O O . ASN A 1 72 ? -1.381 -3.464 -5.787 1.00 93.06 72 ASN A O 1
ATOM 582 N N . ASN A 1 73 ? -1.998 -1.324 -5.490 1.00 96.44 73 ASN A N 1
ATOM 583 C CA . ASN A 1 73 ? -1.654 -0.930 -6.857 1.00 96.44 73 ASN A CA 1
ATOM 584 C C . ASN A 1 73 ? -0.140 -0.943 -7.098 1.00 96.44 73 ASN A C 1
ATOM 586 O O . ASN A 1 73 ? 0.305 -1.433 -8.135 1.00 96.44 73 ASN A O 1
ATOM 590 N N . LEU A 1 74 ? 0.667 -0.453 -6.150 1.00 95.25 74 LEU A N 1
ATOM 591 C CA . LEU A 1 74 ? 2.125 -0.508 -6.283 1.00 95.25 74 LEU A CA 1
ATOM 592 C C . LEU A 1 74 ? 2.631 -1.949 -6.269 1.00 95.25 74 LEU A C 1
ATOM 594 O O . LEU A 1 74 ? 3.512 -2.279 -7.060 1.00 95.25 74 LEU A O 1
ATOM 598 N N . HIS A 1 75 ? 2.055 -2.817 -5.431 1.00 93.81 75 HIS A N 1
ATOM 599 C CA . HIS A 1 75 ? 2.414 -4.236 -5.412 1.00 93.81 75 HIS A CA 1
ATOM 600 C C . HIS A 1 75 ? 2.126 -4.888 -6.757 1.00 93.81 75 HIS A C 1
ATOM 602 O O . HIS A 1 75 ? 2.992 -5.561 -7.308 1.00 93.81 75 HIS A O 1
ATOM 608 N N . TYR A 1 76 ? 0.956 -4.619 -7.340 1.00 94.88 76 TYR A N 1
ATOM 609 C CA . TYR A 1 76 ? 0.618 -5.112 -8.672 1.00 94.88 76 TYR A CA 1
ATOM 610 C C . TYR A 1 76 ? 1.645 -4.679 -9.729 1.00 94.88 76 TYR A C 1
ATOM 612 O O . TYR A 1 76 ? 2.130 -5.518 -10.489 1.00 94.88 76 TYR A O 1
ATOM 620 N N . ILE A 1 77 ? 2.031 -3.397 -9.753 1.00 94.81 77 ILE A N 1
ATOM 621 C CA . ILE A 1 77 ? 3.053 -2.887 -10.682 1.00 94.81 77 ILE A CA 1
ATOM 622 C C . ILE A 1 77 ? 4.390 -3.610 -10.454 1.00 94.81 77 ILE A C 1
ATOM 624 O O . ILE A 1 77 ? 4.997 -4.092 -11.411 1.00 94.81 77 ILE A O 1
ATOM 628 N N . VAL A 1 78 ? 4.827 -3.745 -9.197 1.00 95.19 78 VAL A N 1
ATOM 629 C CA . VAL A 1 78 ? 6.066 -4.453 -8.839 1.00 95.19 78 VAL A CA 1
ATOM 630 C C . VAL A 1 78 ? 6.032 -5.904 -9.316 1.00 95.19 78 VAL A C 1
ATOM 632 O O . VAL A 1 78 ? 6.996 -6.349 -9.934 1.00 95.19 78 VAL A O 1
ATOM 635 N N . GLN A 1 79 ? 4.933 -6.633 -9.101 1.00 94.31 79 GLN A N 1
ATOM 636 C CA . GLN A 1 79 ? 4.797 -8.021 -9.557 1.00 94.31 79 GLN A CA 1
ATOM 637 C C . GLN A 1 79 ? 4.804 -8.124 -11.084 1.00 94.31 79 GLN A C 1
ATOM 639 O O . GLN A 1 79 ? 5.445 -9.017 -11.637 1.00 94.31 79 GLN A O 1
ATOM 644 N N . LYS A 1 80 ? 4.144 -7.200 -11.793 1.00 94.12 80 LYS A N 1
ATOM 645 C CA . LYS A 1 80 ? 4.153 -7.184 -13.264 1.00 94.12 80 LYS A CA 1
ATOM 646 C C . LYS A 1 80 ? 5.542 -6.931 -13.839 1.00 94.12 80 LYS A C 1
ATOM 648 O O . LYS A 1 80 ? 5.916 -7.599 -14.799 1.00 94.12 80 LYS A O 1
ATOM 653 N N . VAL A 1 81 ? 6.321 -6.033 -13.240 1.00 93.38 81 VAL A N 1
ATOM 654 C CA . VAL A 1 81 ? 7.715 -5.812 -13.652 1.00 93.38 81 VAL A CA 1
ATOM 655 C C . VAL A 1 81 ? 8.587 -7.011 -13.283 1.00 93.38 81 VAL A C 1
ATOM 657 O O . VAL A 1 81 ? 9.340 -7.489 -14.122 1.00 93.38 81 VAL A O 1
ATOM 660 N N . LYS A 1 82 ? 8.463 -7.535 -12.057 1.00 93.69 82 LYS A N 1
ATOM 661 C CA . LYS A 1 82 ? 9.263 -8.663 -11.552 1.00 93.69 82 LYS A CA 1
ATOM 662 C C . LYS A 1 82 ? 9.099 -9.930 -12.394 1.00 93.69 82 LYS A C 1
ATOM 664 O O . LYS A 1 82 ? 10.080 -10.640 -12.597 1.00 93.69 82 LYS A O 1
ATOM 669 N N . ASN A 1 83 ? 7.879 -10.199 -12.859 1.00 92.75 83 ASN A N 1
ATOM 670 C CA . ASN A 1 83 ? 7.505 -11.440 -13.540 1.00 92.75 83 ASN A CA 1
ATOM 671 C C . ASN A 1 83 ? 7.504 -11.309 -15.078 1.00 92.75 83 ASN A C 1
ATOM 673 O O . ASN A 1 83 ? 6.867 -12.112 -15.755 1.00 92.75 83 ASN A O 1
ATOM 677 N N . SER A 1 84 ? 8.167 -10.291 -15.637 1.00 92.81 84 SER A N 1
ATOM 678 C CA . SER A 1 84 ? 8.309 -10.096 -17.086 1.00 92.81 84 SER A CA 1
ATOM 679 C C . SER A 1 84 ? 9.715 -9.613 -17.458 1.00 92.81 84 SER A C 1
ATOM 681 O O . SER A 1 84 ? 10.503 -9.228 -16.591 1.00 92.81 84 SER A O 1
ATOM 683 N N . ASP A 1 85 ? 10.013 -9.558 -18.760 1.00 90.88 85 ASP A N 1
ATOM 684 C CA . ASP A 1 85 ? 11.291 -9.048 -19.290 1.00 90.88 85 ASP A CA 1
ATOM 685 C C . ASP A 1 85 ? 11.543 -7.571 -18.938 1.00 90.88 85 ASP A C 1
ATOM 687 O O . ASP A 1 85 ? 12.670 -7.074 -19.019 1.00 90.88 85 ASP A O 1
ATOM 691 N N . LEU A 1 86 ? 10.508 -6.866 -18.460 1.00 90.81 86 LEU A N 1
ATOM 692 C CA . LEU A 1 86 ? 10.623 -5.511 -17.933 1.00 90.81 86 LEU A CA 1
ATOM 693 C C . LEU A 1 86 ? 11.616 -5.434 -16.772 1.00 90.81 86 LEU A C 1
ATOM 695 O O . LEU A 1 86 ? 12.268 -4.404 -16.621 1.00 90.81 86 LEU A O 1
ATOM 699 N N . ARG A 1 87 ? 11.800 -6.502 -15.984 1.00 92.62 87 ARG A N 1
ATOM 700 C CA . ARG A 1 87 ? 12.809 -6.529 -14.916 1.00 92.62 87 ARG A CA 1
ATOM 701 C C . ARG A 1 87 ? 14.211 -6.218 -15.440 1.00 92.62 87 ARG A C 1
ATOM 703 O O . ARG A 1 87 ? 14.912 -5.427 -14.814 1.00 92.62 87 ARG A O 1
ATOM 710 N N . ALA A 1 88 ? 14.604 -6.778 -16.585 1.00 89.81 88 ALA A N 1
ATOM 711 C CA . ALA A 1 88 ? 15.917 -6.520 -17.178 1.00 89.81 88 ALA A CA 1
ATOM 712 C C . ALA A 1 88 ? 16.057 -5.057 -17.636 1.00 89.81 88 ALA A C 1
ATOM 714 O O . ALA A 1 88 ? 17.120 -4.456 -17.498 1.00 89.81 88 ALA A O 1
ATOM 715 N N . LEU A 1 89 ? 14.965 -4.459 -18.125 1.00 88.69 89 LEU A N 1
ATOM 716 C CA . LEU A 1 89 ? 14.936 -3.068 -18.584 1.00 88.69 89 LEU A CA 1
ATOM 717 C C . LEU A 1 89 ? 14.895 -2.056 -17.428 1.00 88.69 89 LEU A C 1
ATOM 719 O O . LEU A 1 89 ? 15.484 -0.976 -17.533 1.00 88.69 89 LEU A O 1
ATOM 723 N N . MET A 1 90 ? 14.191 -2.382 -16.342 1.00 88.38 90 MET A N 1
ATOM 724 C CA . MET A 1 90 ? 13.988 -1.510 -15.181 1.00 88.38 90 MET A CA 1
ATOM 725 C C . MET A 1 90 ? 15.108 -1.650 -14.141 1.00 88.38 90 MET A C 1
ATOM 727 O O . MET A 1 90 ? 15.513 -0.654 -13.534 1.00 88.38 90 MET A O 1
ATOM 731 N N . GLY A 1 91 ? 15.685 -2.842 -14.007 1.00 89.31 91 GLY A N 1
ATOM 732 C CA . GLY A 1 91 ? 16.771 -3.160 -13.086 1.00 89.31 91 GLY A CA 1
ATOM 733 C C . GLY A 1 91 ? 16.307 -3.463 -11.658 1.00 89.31 91 GLY A C 1
ATOM 734 O O . GLY A 1 91 ? 15.254 -3.015 -11.197 1.00 89.31 91 GLY A O 1
ATOM 735 N N . ASP A 1 92 ? 17.136 -4.207 -10.928 1.00 90.12 92 ASP A N 1
ATOM 736 C CA . ASP A 1 92 ? 16.809 -4.696 -9.582 1.00 90.12 92 ASP A CA 1
ATOM 737 C C . ASP A 1 92 ? 16.743 -3.581 -8.527 1.00 90.12 92 ASP A C 1
ATOM 739 O O . ASP A 1 92 ? 15.968 -3.670 -7.573 1.00 90.12 92 ASP A O 1
ATOM 743 N N . ASP A 1 93 ? 17.474 -2.482 -8.722 1.00 89.50 93 ASP A N 1
ATOM 744 C CA . ASP A 1 93 ? 17.385 -1.303 -7.854 1.00 89.50 93 ASP A CA 1
ATOM 745 C C . ASP A 1 93 ? 16.002 -0.650 -7.908 1.00 89.50 93 ASP A C 1
ATOM 747 O O . ASP A 1 93 ? 15.462 -0.234 -6.878 1.00 89.50 93 ASP A O 1
ATOM 751 N N . TRP A 1 94 ? 15.392 -0.613 -9.099 1.00 91.56 94 TRP A N 1
ATOM 752 C CA . TRP A 1 94 ? 14.031 -0.120 -9.270 1.00 91.56 94 TRP A CA 1
ATOM 753 C C . TRP A 1 94 ? 13.049 -1.009 -8.496 1.00 91.56 94 TRP A C 1
ATOM 755 O O . TRP A 1 94 ? 12.237 -0.487 -7.727 1.00 91.56 94 TRP A O 1
ATOM 765 N N . LEU A 1 95 ? 13.176 -2.339 -8.610 1.00 93.19 95 LEU A N 1
ATOM 766 C CA . LEU A 1 95 ? 12.345 -3.292 -7.864 1.00 93.19 95 LEU A CA 1
ATOM 767 C C . LEU A 1 95 ? 12.506 -3.127 -6.351 1.00 93.19 95 LEU A C 1
ATOM 769 O O . LEU A 1 95 ? 11.506 -3.102 -5.630 1.00 93.19 95 LEU A O 1
ATOM 773 N N . ARG A 1 96 ? 13.742 -2.964 -5.863 1.00 92.94 96 ARG A N 1
ATOM 774 C CA . ARG A 1 96 ? 14.028 -2.752 -4.439 1.00 92.94 96 ARG A CA 1
ATOM 775 C C . ARG A 1 96 ? 13.396 -1.456 -3.924 1.00 92.94 96 ARG A C 1
ATOM 777 O O . ARG A 1 96 ? 12.702 -1.497 -2.908 1.00 92.94 96 ARG A O 1
ATOM 784 N N . LYS A 1 97 ? 13.561 -0.330 -4.637 1.00 91.69 97 LYS A N 1
ATOM 785 C CA . LYS A 1 97 ? 12.965 0.974 -4.265 1.00 91.69 97 LYS A CA 1
ATOM 786 C C . LYS A 1 97 ? 11.436 0.881 -4.186 1.00 91.69 97 LYS A C 1
ATOM 788 O O . LYS A 1 97 ? 10.847 1.326 -3.204 1.00 91.69 97 LYS A O 1
ATOM 793 N N . HIS A 1 98 ? 10.787 0.266 -5.177 1.00 93.69 98 HIS A N 1
ATOM 794 C CA . HIS A 1 98 ? 9.320 0.197 -5.228 1.00 93.69 98 HIS A CA 1
ATOM 795 C C . HIS A 1 98 ? 8.741 -0.837 -4.256 1.00 93.69 98 HIS A C 1
ATOM 797 O O . HIS A 1 98 ? 7.717 -0.564 -3.636 1.00 93.69 98 HIS A O 1
ATOM 803 N N . SER A 1 99 ? 9.430 -1.955 -4.013 1.00 93.56 99 SER A N 1
ATOM 804 C CA . SER A 1 99 ? 9.061 -2.893 -2.940 1.00 93.56 99 SER A CA 1
ATOM 805 C C . SER A 1 99 ? 9.147 -2.230 -1.559 1.00 93.56 99 SER A C 1
ATOM 807 O O . SER A 1 99 ? 8.287 -2.446 -0.707 1.00 93.56 99 SER A O 1
ATOM 809 N N . GLY A 1 100 ? 10.144 -1.362 -1.347 1.00 93.38 100 GLY A N 1
ATOM 810 C CA . GLY A 1 100 ? 10.236 -0.525 -0.148 1.00 93.38 100 GLY A CA 1
ATOM 811 C C . GLY A 1 100 ? 9.031 0.407 0.014 1.00 93.38 100 GLY A C 1
ATOM 812 O O . GLY A 1 100 ? 8.450 0.468 1.095 1.00 93.38 100 GLY A O 1
ATOM 813 N N . LYS A 1 101 ? 8.590 1.069 -1.067 1.00 93.94 101 LYS A N 1
ATOM 814 C CA . LYS A 1 101 ? 7.374 1.906 -1.055 1.00 93.94 101 LYS A CA 1
ATOM 815 C C . LYS A 1 101 ? 6.111 1.100 -0.724 1.00 93.94 101 LYS A C 1
ATOM 817 O O . LYS A 1 101 ? 5.287 1.572 0.054 1.00 93.94 101 LYS A O 1
ATOM 822 N N . VAL A 1 102 ? 5.965 -0.113 -1.267 1.00 93.44 102 VAL A N 1
ATOM 823 C CA . VAL A 1 102 ? 4.835 -1.013 -0.952 1.00 93.44 102 VAL A CA 1
ATOM 824 C C . VAL A 1 102 ? 4.798 -1.300 0.548 1.00 93.44 102 VAL A C 1
ATOM 826 O O . VAL A 1 102 ? 3.767 -1.097 1.187 1.00 93.44 102 VAL A O 1
ATOM 829 N N . ARG A 1 103 ? 5.943 -1.681 1.129 1.00 92.19 103 ARG A N 1
ATOM 830 C CA . ARG A 1 103 ? 6.066 -1.930 2.570 1.00 92.19 103 ARG A CA 1
ATOM 831 C C . ARG A 1 103 ? 5.757 -0.684 3.399 1.00 92.19 103 ARG A C 1
ATOM 833 O O . ARG A 1 103 ? 5.062 -0.788 4.401 1.00 92.19 103 ARG A O 1
ATOM 840 N N . GLN A 1 104 ? 6.215 0.491 2.968 1.00 94.44 104 GLN A N 1
ATOM 841 C CA . GLN A 1 104 ? 5.906 1.747 3.649 1.00 94.44 104 GLN A CA 1
ATOM 842 C C . GLN A 1 104 ? 4.396 2.019 3.689 1.00 94.44 104 GLN A C 1
ATOM 844 O O . GLN A 1 104 ? 3.869 2.416 4.728 1.00 94.44 104 GLN A O 1
ATOM 849 N N . HIS A 1 105 ? 3.686 1.787 2.581 1.00 94.00 105 HIS A N 1
ATOM 850 C CA . HIS A 1 105 ? 2.230 1.908 2.553 1.00 94.00 105 HIS A CA 1
ATOM 851 C C . HIS A 1 105 ? 1.541 0.860 3.428 1.00 94.00 105 HIS A C 1
ATOM 853 O O . HIS A 1 105 ? 0.574 1.213 4.096 1.00 94.00 105 HIS A O 1
ATOM 859 N N . ALA A 1 106 ? 2.061 -0.368 3.502 1.00 87.44 106 ALA A N 1
ATOM 860 C CA . ALA A 1 106 ? 1.569 -1.391 4.424 1.00 87.44 106 ALA A CA 1
ATOM 861 C C . ALA A 1 106 ? 1.685 -0.945 5.894 1.00 87.44 106 ALA A C 1
ATOM 863 O O . ALA A 1 106 ? 0.700 -0.962 6.631 1.00 87.44 106 ALA A O 1
ATOM 864 N N . THR A 1 107 ? 2.857 -0.447 6.301 1.00 89.06 107 THR A N 1
ATOM 865 C CA . THR A 1 107 ? 3.076 0.076 7.659 1.00 89.06 107 THR A CA 1
ATOM 866 C C . THR A 1 107 ? 2.169 1.268 7.963 1.00 89.06 107 THR A C 1
ATOM 868 O O . THR A 1 107 ? 1.592 1.360 9.045 1.00 89.06 107 THR A O 1
ATOM 871 N N . ASN A 1 108 ? 2.014 2.193 7.014 1.00 92.44 108 ASN A N 1
ATOM 872 C CA . ASN A 1 108 ? 1.165 3.364 7.220 1.00 92.44 108 ASN A CA 1
ATOM 873 C C . ASN A 1 108 ? -0.322 2.996 7.278 1.00 92.44 108 ASN A C 1
ATOM 875 O O . ASN A 1 108 ? -1.050 3.561 8.089 1.00 92.44 108 ASN A O 1
ATOM 879 N N . TYR A 1 109 ? -0.760 2.040 6.454 1.00 90.00 109 TYR A N 1
ATOM 880 C CA . TYR A 1 109 ? -2.100 1.461 6.506 1.00 90.00 109 TYR A CA 1
ATOM 881 C C . TYR A 1 109 ? -2.411 0.921 7.904 1.00 90.00 109 TYR A C 1
ATOM 883 O O . TYR A 1 109 ? -3.437 1.267 8.487 1.00 90.00 109 TYR A O 1
ATOM 891 N N . GLN A 1 110 ? -1.498 0.132 8.466 1.00 84.69 110 GLN A N 1
ATOM 892 C CA . GLN A 1 110 ? -1.651 -0.452 9.798 1.00 84.69 110 GLN A CA 1
ATOM 893 C C . GLN A 1 110 ? -1.720 0.616 10.873 1.00 84.69 110 GLN A C 1
ATOM 895 O O . GLN A 1 110 ? -2.689 0.664 11.626 1.00 84.69 110 GLN A O 1
ATOM 900 N N . ARG A 1 111 ? -0.748 1.533 10.881 1.00 87.88 111 ARG A N 1
ATOM 901 C CA . ARG A 1 111 ? -0.726 2.633 11.843 1.00 87.88 111 ARG A CA 1
ATOM 902 C C . ARG A 1 111 ? -2.020 3.441 11.784 1.00 87.88 111 ARG A C 1
ATOM 904 O O . ARG A 1 111 ? -2.616 3.695 12.823 1.00 87.88 111 ARG A O 1
ATOM 911 N N . ALA A 1 112 ? -2.466 3.829 10.590 1.00 88.94 112 ALA A N 1
ATOM 912 C CA . ALA A 1 112 ? -3.695 4.600 10.418 1.00 88.94 112 ALA A CA 1
ATOM 913 C C . ALA A 1 112 ? -4.941 3.823 10.878 1.00 88.94 112 ALA A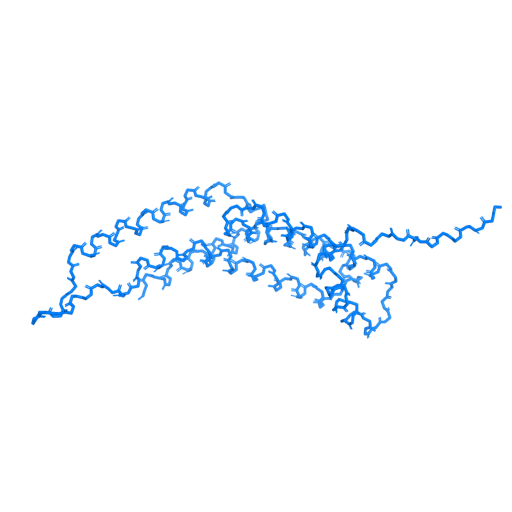 C 1
ATOM 915 O O . ALA A 1 112 ? -5.860 4.423 11.435 1.00 88.94 112 ALA A O 1
ATOM 916 N N . THR A 1 113 ? -4.943 2.498 10.710 1.00 86.81 113 THR A N 1
ATOM 917 C CA . THR A 1 113 ? -6.048 1.630 11.129 1.00 86.81 113 THR A CA 1
ATOM 918 C C . THR A 1 113 ? -6.110 1.502 12.650 1.00 86.81 113 THR A C 1
ATOM 920 O O . THR A 1 113 ? -7.171 1.665 13.249 1.00 86.81 113 THR A O 1
ATOM 923 N N . TRP A 1 114 ? -4.972 1.239 13.291 1.00 84.88 114 TRP A N 1
ATOM 924 C CA . TRP A 1 114 ? -4.935 0.836 14.696 1.00 84.88 114 TRP A CA 1
ATOM 925 C C . TRP A 1 114 ? -4.710 1.989 15.673 1.00 84.88 114 TRP A C 1
ATOM 927 O O . TRP A 1 114 ? -5.003 1.828 16.853 1.00 84.88 114 TRP A O 1
ATOM 937 N N . ILE A 1 115 ? -4.282 3.177 15.225 1.00 86.00 115 ILE A N 1
ATOM 938 C CA . ILE A 1 115 ? -3.949 4.300 16.123 1.00 86.00 115 ILE A CA 1
ATOM 939 C C . ILE A 1 115 ? -5.060 4.635 17.130 1.00 86.00 115 ILE A C 1
ATOM 941 O O . ILE A 1 115 ? -4.766 4.911 18.292 1.00 86.00 115 ILE A O 1
ATOM 945 N N . LYS A 1 116 ? -6.335 4.569 16.718 1.00 80.06 116 LYS A N 1
ATOM 946 C CA . LYS A 1 116 ? -7.478 4.824 17.610 1.00 80.06 116 LYS A CA 1
ATOM 947 C C . LYS A 1 116 ? -7.625 3.728 18.663 1.00 80.06 116 LYS A C 1
ATOM 949 O O . LYS A 1 116 ? -7.729 4.043 19.843 1.00 80.06 116 LYS A O 1
ATOM 954 N N . VAL A 1 117 ? -7.564 2.464 18.248 1.00 83.38 117 VAL A N 1
ATOM 955 C CA . VAL A 1 117 ? -7.649 1.294 19.135 1.00 83.38 117 VAL A CA 1
ATOM 956 C C . VAL A 1 117 ? -6.508 1.311 20.157 1.00 83.38 117 VAL A C 1
ATOM 958 O O . VAL A 1 117 ? -6.751 1.206 21.357 1.00 83.38 117 VAL A O 1
ATOM 961 N N . LEU A 1 118 ? -5.277 1.547 19.698 1.00 80.88 118 LEU A N 1
ATOM 962 C CA . LEU A 1 118 ? -4.084 1.607 20.545 1.00 80.88 118 LEU A CA 1
ATOM 963 C C . LEU A 1 118 ? -4.108 2.798 21.509 1.00 80.88 118 LEU A C 1
ATOM 965 O O . LEU A 1 118 ? -3.649 2.690 22.643 1.00 80.88 118 LEU A O 1
ATOM 969 N N . SER A 1 119 ? -4.691 3.932 21.104 1.00 81.00 119 SER A N 1
ATOM 970 C CA . SER A 1 119 ? -4.829 5.093 21.991 1.00 81.00 119 SER A CA 1
ATOM 971 C C . SER A 1 119 ? -5.708 4.815 23.215 1.00 81.00 119 SER A C 1
ATOM 973 O O . SER A 1 119 ? -5.467 5.392 24.272 1.00 81.00 119 SER A O 1
ATOM 975 N N . CYS A 1 120 ? -6.674 3.895 23.111 1.00 78.94 120 CYS A N 1
ATOM 976 C CA . CYS A 1 120 ? -7.515 3.494 24.241 1.00 78.94 120 CYS A CA 1
ATOM 977 C C . CYS A 1 120 ? -6.752 2.673 25.297 1.00 78.94 120 CYS A C 1
ATOM 979 O O . CYS A 1 120 ? -7.205 2.594 26.442 1.00 78.94 120 CYS A O 1
ATOM 981 N N . LEU A 1 121 ? -5.606 2.091 24.922 1.00 73.12 121 LEU A N 1
ATOM 982 C CA . LEU A 1 121 ? -4.797 1.209 25.765 1.00 73.12 121 LEU A CA 1
ATOM 983 C C . LEU A 1 121 ? -3.657 1.931 26.511 1.00 73.12 121 LEU A C 1
ATOM 985 O O . LEU A 1 121 ? -3.111 1.357 27.442 1.00 73.12 121 LEU A O 1
ATOM 989 N N . ARG A 1 122 ? -3.305 3.184 26.172 1.00 72.62 122 ARG A N 1
ATOM 990 C CA . ARG A 1 122 ? -2.211 3.919 26.856 1.00 72.62 122 ARG A CA 1
ATOM 991 C C . ARG A 1 122 ? -2.583 4.336 28.279 1.00 72.62 122 ARG A C 1
ATOM 993 O O . ARG A 1 122 ? -3.679 4.844 28.472 1.00 72.62 122 ARG A O 1
ATOM 1000 N N . ASP A 1 123 ? -1.669 4.281 29.245 1.00 62.25 123 ASP A N 1
ATOM 1001 C CA . ASP A 1 123 ? -1.936 4.578 30.674 1.00 62.25 123 ASP A CA 1
ATOM 1002 C C . ASP A 1 123 ? -2.268 6.048 31.025 1.00 62.25 123 ASP A C 1
ATOM 1004 O O . ASP A 1 123 ? -2.686 6.373 32.142 1.00 62.25 123 ASP A O 1
ATOM 1008 N N . GLU A 1 124 ? -2.128 6.963 30.067 1.00 61.56 124 GLU A N 1
ATOM 1009 C CA . GLU A 1 124 ? -2.318 8.409 30.243 1.00 61.56 124 GLU A CA 1
ATOM 1010 C C . GLU A 1 124 ? -3.754 8.764 30.693 1.00 61.56 124 GLU A C 1
ATOM 1012 O O . GLU A 1 124 ? -4.709 8.680 29.923 1.00 61.56 124 GLU A O 1
ATOM 1017 N N . GLY A 1 125 ? -3.933 9.186 31.949 1.00 58.72 125 GLY A N 1
ATOM 1018 C CA . GLY A 1 125 ? -5.235 9.612 32.491 1.00 58.72 125 GLY A CA 1
ATOM 1019 C C . GLY A 1 125 ? -6.027 8.531 33.238 1.00 58.72 125 GLY A C 1
ATOM 1020 O O . GLY A 1 125 ? -7.192 8.746 33.563 1.00 58.72 125 GLY A O 1
ATOM 1021 N N . ILE A 1 126 ? -5.417 7.376 33.533 1.00 57.81 126 ILE A N 1
ATOM 1022 C CA . ILE A 1 126 ? -6.007 6.345 34.412 1.00 57.81 126 ILE A CA 1
ATOM 1023 C C . ILE A 1 126 ? -5.831 6.699 35.905 1.00 57.81 126 ILE A C 1
ATOM 1025 O O . ILE A 1 126 ? -6.628 6.286 36.756 1.00 57.81 126 ILE A O 1
ATOM 1029 N N . HIS A 1 127 ? -4.807 7.493 36.225 1.00 56.16 127 HIS A N 1
ATOM 1030 C CA . HIS A 1 127 ? -4.471 7.896 37.587 1.00 56.16 127 HIS A CA 1
ATOM 1031 C C . HIS A 1 127 ? -5.171 9.196 37.982 1.00 56.16 127 HIS A C 1
ATOM 1033 O O . HIS A 1 127 ? -5.010 10.231 37.337 1.00 56.16 127 HIS A O 1
ATOM 1039 N N . VAL A 1 128 ? -5.908 9.158 39.092 1.00 55.34 128 VAL A N 1
ATOM 1040 C CA . VAL A 1 128 ? -6.456 10.360 39.724 1.00 55.34 128 VAL A CA 1
ATOM 1041 C C . VAL A 1 128 ? -5.363 10.949 40.618 1.00 55.34 128 VAL A C 1
ATOM 1043 O O . VAL A 1 128 ? -5.124 10.463 41.722 1.00 55.34 128 VAL A O 1
ATOM 1046 N N . SER A 1 129 ? -4.650 11.966 40.131 1.00 52.72 129 SER A N 1
ATOM 1047 C CA . SER A 1 129 ? -3.707 12.728 40.960 1.00 52.72 129 SER A CA 1
ATOM 1048 C C . SER A 1 129 ? -4.509 13.588 41.939 1.00 52.72 129 SER A C 1
ATOM 1050 O O . SER A 1 129 ? -5.108 14.582 41.534 1.00 52.72 129 SER A O 1
ATOM 1052 N N . GLY A 1 130 ? -4.594 13.176 43.209 1.00 51.41 130 GLY A N 1
ATOM 1053 C CA . GLY A 1 130 ? -5.249 13.999 44.234 1.00 51.41 130 GLY A CA 1
ATOM 1054 C C . GLY A 1 130 ? -5.715 13.322 45.525 1.00 51.41 130 GLY A C 1
ATOM 1055 O O . GLY A 1 130 ? -6.235 14.017 46.390 1.00 51.41 130 GLY A O 1
ATOM 1056 N N . SER A 1 131 ? -5.554 12.009 45.715 1.00 48.66 131 SER A N 1
ATOM 1057 C CA . SER A 1 131 ? -5.914 11.369 46.990 1.00 48.66 131 SER A CA 1
ATOM 1058 C C . SER A 1 131 ? -4.919 10.280 47.378 1.00 48.66 131 SER A C 1
ATOM 1060 O O . SER A 1 131 ? -4.288 9.682 46.512 1.00 48.66 131 SER A O 1
ATOM 1062 N N . PHE A 1 132 ? -4.790 10.023 48.681 1.00 53.56 132 PHE A N 1
ATOM 1063 C CA . PHE A 1 132 ? -3.811 9.137 49.334 1.00 53.56 132 PHE A CA 1
ATOM 1064 C C . PHE A 1 132 ? -3.844 7.655 48.890 1.00 53.56 132 PHE A C 1
ATOM 1066 O O . PHE A 1 132 ? -3.113 6.836 49.440 1.00 53.56 132 PHE A O 1
ATOM 1073 N N . SER A 1 133 ? -4.640 7.298 47.878 1.00 52.12 133 SER A N 1
ATOM 1074 C CA . SER A 1 133 ? -4.527 6.039 47.144 1.00 52.12 133 SER A CA 1
ATOM 1075 C C . SER A 1 133 ? -4.157 6.325 45.689 1.00 52.12 133 SER A C 1
ATOM 1077 O O . SER A 1 133 ? -4.970 6.855 44.929 1.00 52.12 133 SER A O 1
ATOM 1079 N N . SER A 1 134 ? -2.959 5.923 45.276 1.00 54.09 134 SER A N 1
ATOM 1080 C CA . SER A 1 134 ? -2.498 5.887 43.882 1.00 54.09 134 SER A CA 1
ATOM 1081 C C . SER A 1 134 ? -3.221 4.796 43.067 1.00 54.09 134 SER A C 1
ATOM 1083 O O . SER A 1 134 ? -2.601 3.933 42.452 1.00 54.09 134 SER A O 1
ATOM 1085 N N . GLY A 1 135 ? -4.556 4.802 43.086 1.00 61.03 135 GLY A N 1
ATOM 1086 C CA . GLY A 1 135 ? -5.405 3.772 42.496 1.00 61.03 135 GLY A CA 1
ATOM 1087 C C . GLY A 1 135 ? -5.950 4.151 41.119 1.00 61.03 135 GLY A C 1
ATOM 1088 O O . GLY A 1 135 ? -6.383 5.279 40.888 1.00 61.03 135 GLY A O 1
ATOM 1089 N N . VAL A 1 136 ? -5.971 3.173 40.215 1.00 63.94 136 VAL A N 1
ATOM 1090 C CA . VAL A 1 136 ? -6.692 3.226 38.937 1.00 63.94 136 VAL A CA 1
ATOM 1091 C C . VAL A 1 136 ? -8.193 3.412 39.190 1.00 63.94 136 VAL A C 1
ATOM 1093 O O . VAL A 1 136 ? -8.804 2.645 39.938 1.00 63.94 136 VAL A O 1
ATOM 1096 N N . SER A 1 137 ? -8.818 4.401 38.544 1.00 77.25 137 SER A N 1
ATOM 1097 C CA . SER A 1 137 ? -10.269 4.594 38.648 1.00 77.25 137 SER A CA 1
ATOM 1098 C C . SER A 1 137 ? -11.041 3.514 37.875 1.00 77.25 137 SER A C 1
ATOM 1100 O O . SER A 1 137 ? -10.912 3.388 36.655 1.00 77.25 137 SER A O 1
ATOM 1102 N N . LYS A 1 138 ? -11.913 2.760 38.566 1.00 77.81 138 LYS A N 1
ATOM 1103 C CA . LYS A 1 138 ? -12.788 1.745 37.940 1.00 77.81 138 LYS A CA 1
ATOM 1104 C C . LYS A 1 138 ? -13.715 2.334 36.870 1.00 77.81 138 LYS A C 1
ATOM 1106 O O . LYS A 1 138 ? -14.013 1.650 35.892 1.00 77.81 138 LYS A O 1
ATOM 1111 N N . SER A 1 139 ? -14.191 3.571 37.042 1.00 79.06 139 SER A N 1
ATOM 1112 C CA . SER A 1 139 ? -15.050 4.228 36.047 1.00 79.06 139 SER A CA 1
ATOM 1113 C C . SER A 1 139 ? -14.260 4.612 34.796 1.00 79.06 139 SER A C 1
ATOM 1115 O O . SER A 1 139 ? -14.706 4.297 33.695 1.00 79.06 139 SER A O 1
ATOM 1117 N N . ALA A 1 140 ? -13.058 5.173 34.965 1.00 77.38 140 ALA A N 1
ATOM 1118 C CA . ALA A 1 140 ? -12.162 5.512 33.858 1.00 77.38 140 ALA A CA 1
ATOM 1119 C C . ALA A 1 140 ? -11.763 4.265 33.051 1.00 77.38 140 ALA A C 1
ATOM 1121 O O . ALA A 1 140 ? -11.771 4.281 31.821 1.00 77.38 140 ALA A O 1
ATOM 1122 N N . LEU A 1 141 ? -11.490 3.148 33.736 1.00 79.50 141 LEU A N 1
ATOM 1123 C CA . LEU A 1 141 ? -11.194 1.871 33.087 1.00 79.50 141 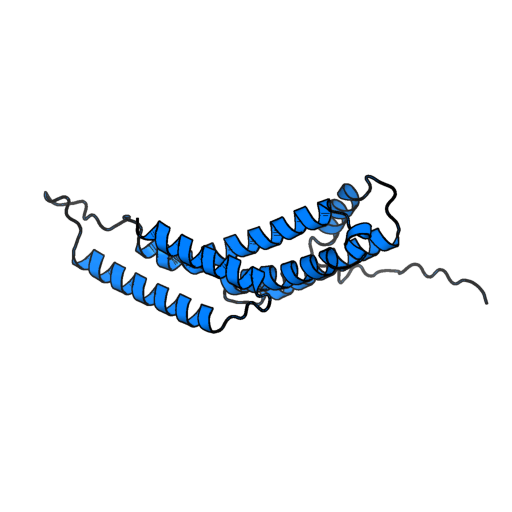LEU A CA 1
ATOM 1124 C C . LEU A 1 141 ? -12.395 1.350 32.276 1.00 79.50 141 LEU A C 1
ATOM 1126 O O . LEU A 1 141 ? -12.238 0.914 31.137 1.00 79.50 141 LEU A O 1
ATOM 1130 N N . LYS A 1 142 ? -13.613 1.436 32.827 1.00 83.31 142 LYS A N 1
ATOM 1131 C CA . LYS A 1 142 ? -14.842 1.003 32.143 1.00 83.31 142 LYS A CA 1
ATOM 1132 C C . LYS A 1 142 ? -15.136 1.828 30.888 1.00 83.31 142 LYS A C 1
ATOM 1134 O O . LYS A 1 142 ? -15.566 1.264 29.883 1.00 83.31 142 LYS A O 1
ATOM 1139 N N . GLU A 1 143 ? -14.926 3.142 30.931 1.00 82.75 143 GLU A N 1
ATOM 1140 C CA . GLU A 1 143 ? -15.075 4.004 29.752 1.00 82.75 143 GLU A CA 1
ATOM 1141 C C . GLU A 1 143 ? -14.035 3.683 28.679 1.00 82.75 143 GLU A C 1
ATOM 1143 O O . GLU A 1 143 ? -14.382 3.580 27.505 1.00 82.75 143 GLU A O 1
ATOM 1148 N N . ARG A 1 144 ? -12.788 3.410 29.074 1.00 81.19 144 ARG A N 1
ATOM 1149 C CA . ARG A 1 144 ? -11.728 2.989 28.148 1.00 81.19 144 ARG A CA 1
ATOM 1150 C C . ARG A 1 144 ? -12.041 1.677 27.442 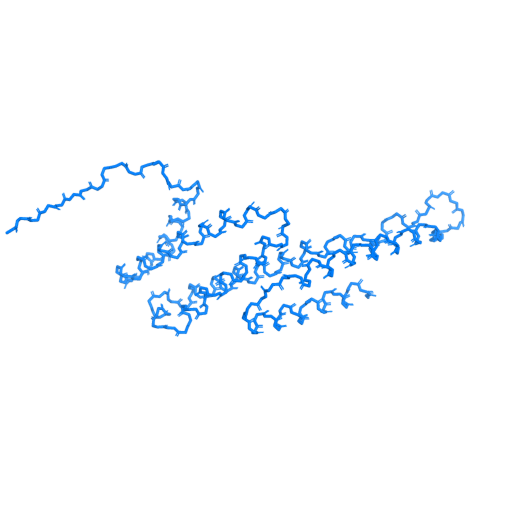1.00 81.19 144 ARG A C 1
ATOM 1152 O O . ARG A 1 144 ? -11.902 1.618 26.225 1.00 81.19 144 ARG A O 1
ATOM 1159 N N . PHE A 1 145 ? -12.538 0.667 28.158 1.00 83.19 145 PHE A N 1
ATOM 1160 C CA . PHE A 1 145 ? -12.978 -0.589 27.537 1.00 83.19 145 PHE A CA 1
ATOM 1161 C C . PHE A 1 145 ? -14.108 -0.378 26.525 1.00 83.19 145 PHE A C 1
ATOM 1163 O O . PHE A 1 145 ? -14.100 -0.990 25.459 1.00 83.19 145 PHE A O 1
ATOM 1170 N N . LYS A 1 146 ? -15.065 0.511 26.818 1.00 86.69 146 LYS A N 1
ATOM 1171 C CA . LYS A 1 146 ? -16.125 0.854 25.858 1.00 86.69 146 LYS A CA 1
ATOM 1172 C C . LYS A 1 146 ? -15.562 1.523 24.605 1.00 86.69 146 LYS A C 1
ATOM 1174 O O . LYS A 1 146 ? -15.927 1.123 23.504 1.00 86.69 146 LYS A O 1
ATOM 1179 N N . SER A 1 147 ? -14.674 2.504 24.768 1.00 85.69 147 SER A N 1
ATOM 1180 C CA . SER A 1 147 ? -14.028 3.199 23.649 1.00 85.69 147 SER A CA 1
ATOM 1181 C C . SER A 1 147 ? -13.168 2.258 22.806 1.00 85.69 147 SER A C 1
ATOM 1183 O O . SER A 1 147 ? -13.237 2.310 21.581 1.00 85.69 147 SER A O 1
ATOM 1185 N N . PHE A 1 148 ? -12.425 1.355 23.451 1.00 87.62 148 PHE A N 1
ATOM 1186 C CA . PHE A 1 148 ? -11.656 0.309 22.782 1.00 87.62 148 PHE A CA 1
ATOM 1187 C C . PHE A 1 148 ? -12.564 -0.601 21.950 1.00 87.62 148 PHE A C 1
ATOM 1189 O O . PHE A 1 148 ? -12.324 -0.755 20.757 1.00 87.62 148 PHE A O 1
ATOM 1196 N N . ASN A 1 149 ? -13.630 -1.149 22.546 1.00 86.75 149 ASN A N 1
ATOM 1197 C CA . ASN A 1 149 ? -14.554 -2.043 21.844 1.00 86.75 149 ASN A CA 1
ATOM 1198 C C . ASN A 1 149 ? -15.196 -1.349 20.638 1.00 86.75 149 ASN A C 1
ATOM 1200 O O . ASN A 1 149 ? -15.241 -1.924 19.556 1.00 86.75 149 ASN A O 1
ATOM 1204 N N . ALA A 1 150 ? -15.634 -0.097 20.799 1.00 86.81 150 ALA A N 1
ATOM 1205 C CA . ALA A 1 150 ? -16.214 0.673 19.704 1.00 86.81 150 ALA A CA 1
ATOM 1206 C C . ALA A 1 150 ? -15.204 0.916 18.568 1.00 86.81 150 ALA A C 1
ATOM 1208 O O . ALA A 1 150 ? -15.530 0.707 17.401 1.00 86.81 150 ALA A O 1
ATOM 1209 N N . ALA A 1 151 ? -13.970 1.318 18.896 1.00 85.06 151 ALA A N 1
ATOM 1210 C CA . ALA A 1 151 ? -12.916 1.525 17.903 1.00 85.06 151 ALA A CA 1
ATOM 1211 C C . ALA A 1 151 ? -12.525 0.215 17.199 1.00 85.06 151 ALA A C 1
ATOM 1213 O O . ALA A 1 151 ? -12.298 0.205 15.991 1.00 85.06 151 ALA A O 1
ATOM 1214 N N . PHE A 1 152 ? -12.471 -0.892 17.940 1.00 85.19 152 PHE A N 1
ATOM 1215 C CA . PHE A 1 152 ? -12.162 -2.211 17.404 1.00 85.19 152 PHE A CA 1
ATOM 1216 C C . PHE A 1 152 ? -13.255 -2.709 16.449 1.00 85.19 152 PHE A C 1
ATOM 1218 O O . PHE A 1 152 ? -12.949 -3.174 15.352 1.00 85.19 152 PHE A O 1
ATOM 1225 N N . GLU A 1 153 ? -14.530 -2.575 16.824 1.00 85.94 153 GLU A N 1
ATOM 1226 C CA . GLU A 1 153 ? -15.657 -2.945 15.963 1.00 85.94 153 GLU A CA 1
ATOM 1227 C C . GLU A 1 153 ? -15.706 -2.117 14.673 1.00 85.94 153 GLU A C 1
ATOM 1229 O O . GLU A 1 153 ? -16.015 -2.659 13.609 1.00 85.94 153 GLU A O 1
ATOM 1234 N N . ASP A 1 154 ? -15.389 -0.822 14.747 1.00 84.75 154 ASP A N 1
ATOM 1235 C CA . ASP A 1 154 ? -15.329 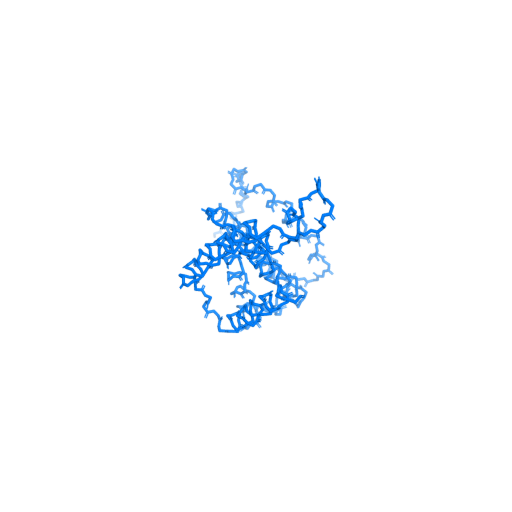0.069 13.584 1.00 84.75 154 ASP A CA 1
ATOM 1236 C C . ASP A 1 154 ? -14.219 -0.348 12.604 1.00 84.75 154 ASP A C 1
ATOM 1238 O O . ASP A 1 154 ? -14.455 -0.476 11.397 1.00 84.75 154 ASP A O 1
ATOM 1242 N N . VAL A 1 155 ? -13.031 -0.667 13.133 1.00 83.31 155 VAL A N 1
ATOM 1243 C CA . VAL A 1 155 ? -11.915 -1.220 12.352 1.00 83.31 155 VAL A CA 1
ATOM 1244 C C . VAL A 1 155 ? -12.311 -2.545 11.710 1.00 83.31 155 VAL A C 1
ATOM 1246 O O . VAL A 1 155 ? -12.148 -2.705 10.501 1.00 83.31 155 VAL A O 1
ATOM 1249 N N . HIS A 1 156 ? -12.873 -3.475 12.483 1.00 81.31 156 HIS A N 1
ATOM 1250 C CA . HIS A 1 156 ? -13.282 -4.783 11.981 1.00 81.31 156 HIS A CA 1
ATOM 1251 C C . HIS A 1 156 ? -14.314 -4.657 10.852 1.00 81.31 156 HIS A C 1
ATOM 1253 O O . HIS A 1 156 ? -14.166 -5.271 9.795 1.00 81.31 156 HIS A O 1
ATOM 1259 N N . ARG A 1 157 ? -15.340 -3.817 11.039 1.00 81.50 157 ARG A N 1
ATOM 1260 C CA . ARG A 1 157 ? -16.381 -3.571 10.033 1.00 81.50 157 ARG A CA 1
ATOM 1261 C C . ARG A 1 157 ? -15.802 -2.980 8.750 1.00 81.50 157 ARG A C 1
ATOM 1263 O O . ARG A 1 157 ? -16.177 -3.411 7.662 1.00 81.50 157 ARG A O 1
ATOM 1270 N N . SER A 1 158 ? -14.893 -2.018 8.879 1.00 76.62 158 SER A N 1
ATOM 1271 C CA . SER A 1 158 ? -14.252 -1.360 7.739 1.00 76.62 158 SER A CA 1
ATOM 1272 C C . SER A 1 158 ? -13.327 -2.316 6.985 1.00 76.62 158 SER A C 1
ATOM 1274 O O . SER A 1 158 ? -13.426 -2.435 5.765 1.00 76.62 158 SER A O 1
ATOM 1276 N N . GLN A 1 159 ? -12.484 -3.065 7.701 1.00 76.00 159 GLN A N 1
ATOM 1277 C CA . GLN A 1 159 ? -11.554 -4.025 7.103 1.00 76.00 159 GLN A CA 1
ATOM 1278 C C . GLN A 1 159 ? -12.260 -5.208 6.435 1.00 76.00 159 GLN A C 1
ATOM 1280 O O . GLN A 1 159 ? -11.795 -5.670 5.396 1.00 76.00 159 GLN A O 1
ATOM 1285 N N . ALA A 1 160 ? -13.392 -5.674 6.972 1.00 76.25 160 ALA A N 1
ATOM 1286 C CA . ALA A 1 160 ? -14.156 -6.778 6.385 1.00 76.25 160 ALA A CA 1
ATOM 1287 C C . ALA A 1 160 ? -14.676 -6.474 4.966 1.00 76.25 160 ALA A C 1
ATOM 1289 O O . ALA A 1 160 ? -14.928 -7.394 4.190 1.00 76.25 160 ALA A O 1
ATOM 1290 N N . ALA A 1 161 ? -14.821 -5.195 4.609 1.00 75.50 161 ALA A N 1
ATOM 1291 C CA . ALA A 1 161 ? -15.253 -4.766 3.281 1.00 75.50 161 ALA A CA 1
ATOM 1292 C C . ALA A 1 161 ? -14.092 -4.581 2.284 1.00 75.50 161 ALA A C 1
ATOM 1294 O O . ALA A 1 161 ? -14.331 -4.302 1.107 1.00 75.50 161 ALA A O 1
ATOM 1295 N N . TRP A 1 162 ? -12.837 -4.681 2.728 1.00 80.75 162 TRP A N 1
ATOM 1296 C CA . TRP A 1 162 ? -11.674 -4.343 1.912 1.00 80.75 162 TRP A CA 1
ATOM 1297 C C . TRP A 1 162 ? -11.011 -5.574 1.297 1.00 80.75 162 TRP A C 1
ATOM 1299 O O . TRP A 1 162 ? -10.819 -6.601 1.942 1.00 80.75 162 TRP A O 1
ATOM 1309 N N . ILE A 1 163 ? -10.621 -5.457 0.025 1.00 77.81 163 ILE A N 1
ATOM 1310 C CA . ILE A 1 163 ? -10.073 -6.571 -0.753 1.00 77.81 163 ILE A CA 1
ATOM 1311 C C . ILE A 1 163 ? -8.578 -6.352 -0.998 1.00 77.81 163 ILE A C 1
ATOM 1313 O O . ILE A 1 163 ? -8.167 -5.331 -1.552 1.00 77.81 163 ILE A O 1
ATOM 1317 N N . ILE A 1 164 ? -7.774 -7.356 -0.640 1.00 82.00 164 ILE A N 1
ATOM 1318 C CA . ILE A 1 164 ? -6.385 -7.521 -1.087 1.00 82.00 164 ILE A CA 1
ATOM 1319 C C . ILE A 1 164 ? -6.375 -8.689 -2.084 1.00 82.00 164 ILE A C 1
ATOM 1321 O O . ILE A 1 164 ? -6.482 -9.850 -1.664 1.00 82.00 164 ILE A O 1
ATOM 1325 N N . PRO A 1 165 ? -6.322 -8.407 -3.402 1.00 78.69 165 PRO A N 1
ATOM 1326 C CA . PRO A 1 165 ? -6.451 -9.445 -4.423 1.00 78.69 165 PRO A CA 1
ATOM 1327 C C . PRO A 1 165 ? -5.281 -10.429 -4.417 1.00 78.69 165 PRO A C 1
ATOM 1329 O O . PRO A 1 165 ? -5.484 -11.627 -4.603 1.00 78.69 165 PRO A O 1
ATOM 1332 N N . ASP A 1 166 ? -4.067 -9.921 -4.194 1.00 84.31 166 ASP A N 1
ATOM 1333 C CA . ASP A 1 166 ? -2.849 -10.722 -4.211 1.00 84.31 166 ASP A CA 1
ATOM 1334 C C . ASP A 1 166 ? -2.760 -11.615 -2.957 1.00 84.31 166 ASP A C 1
ATOM 1336 O O . ASP A 1 166 ? -2.758 -11.090 -1.839 1.00 84.31 166 ASP A O 1
ATOM 1340 N N . PRO A 1 167 ? -2.705 -12.953 -3.106 1.00 77.00 167 PRO A N 1
ATOM 1341 C CA . PRO A 1 167 ? -2.729 -13.867 -1.966 1.00 77.00 167 PRO A CA 1
ATOM 1342 C C . PRO A 1 167 ? -1.526 -13.719 -1.034 1.00 77.00 167 PRO A C 1
ATOM 1344 O O . PRO A 1 167 ? -1.711 -13.763 0.180 1.00 77.00 167 PRO A O 1
ATOM 1347 N N . GLN A 1 168 ? -0.327 -13.503 -1.585 1.00 78.19 168 GLN A N 1
ATOM 1348 C CA . GLN A 1 168 ? 0.892 -13.339 -0.793 1.00 78.19 168 GLN A CA 1
ATOM 1349 C C . GLN A 1 168 ? 0.823 -12.047 0.029 1.00 78.19 168 GLN A C 1
ATOM 1351 O O . GLN A 1 168 ? 1.024 -12.067 1.240 1.00 78.19 168 GLN A O 1
ATOM 1356 N N . LEU A 1 169 ? 0.464 -10.929 -0.606 1.00 77.44 169 LEU A N 1
ATOM 1357 C CA . LEU A 1 169 ? 0.290 -9.653 0.085 1.00 77.44 169 LEU A CA 1
ATOM 1358 C C . LEU A 1 169 ? -0.797 -9.735 1.164 1.00 77.44 169 LEU A C 1
ATOM 1360 O O . LEU A 1 169 ? -0.655 -9.145 2.237 1.00 77.44 169 LEU A O 1
ATOM 1364 N N . ARG A 1 170 ? -1.884 -10.469 0.900 1.00 83.19 170 ARG A N 1
ATOM 1365 C CA . ARG A 1 170 ? -2.960 -10.688 1.872 1.00 83.19 170 ARG A CA 1
ATOM 1366 C C . ARG A 1 170 ? -2.471 -11.476 3.083 1.00 83.19 170 ARG A C 1
ATOM 1368 O O . ARG A 1 170 ? -2.790 -11.093 4.205 1.00 83.19 170 ARG A O 1
ATOM 1375 N N . GLU A 1 171 ? -1.707 -12.542 2.869 1.00 80.06 171 GLU A N 1
ATOM 1376 C CA . GLU A 1 171 ? -1.130 -13.344 3.950 1.00 80.06 171 GLU A CA 1
ATOM 1377 C C . GLU A 1 171 ? -0.144 -12.523 4.789 1.00 80.06 171 GLU A C 1
ATOM 1379 O O . GLU A 1 171 ? -0.273 -12.478 6.013 1.00 80.06 171 GLU A O 1
ATOM 1384 N N . GLU A 1 172 ? 0.768 -11.790 4.144 1.00 78.88 172 GLU A N 1
ATOM 1385 C CA . GLU A 1 172 ? 1.717 -10.898 4.819 1.00 78.88 172 GLU A CA 1
ATOM 1386 C C . GLU A 1 172 ? 0.991 -9.833 5.656 1.00 78.88 172 GLU A C 1
ATOM 1388 O O . GLU A 1 172 ? 1.324 -9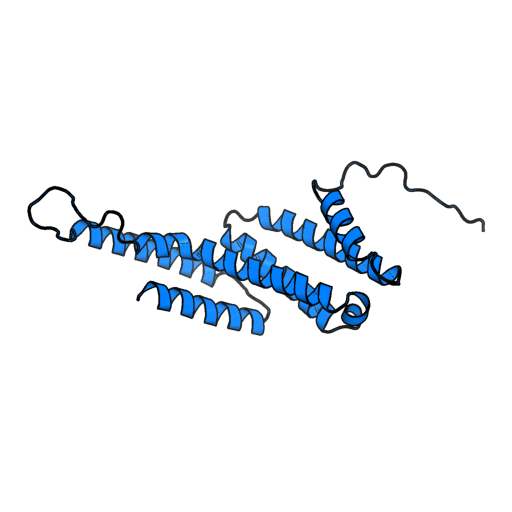.625 6.824 1.00 78.88 172 GLU A O 1
ATOM 1393 N N . THR A 1 173 ? -0.049 -9.206 5.095 1.00 74.44 173 THR A N 1
ATOM 1394 C CA . THR A 1 173 ? -0.859 -8.200 5.801 1.00 74.44 173 THR A CA 1
ATOM 1395 C C . THR A 1 173 ? -1.622 -8.817 6.974 1.00 74.44 173 THR A C 1
ATOM 1397 O O . THR A 1 173 ? -1.660 -8.233 8.055 1.00 74.44 173 THR A O 1
ATOM 1400 N N . SER A 1 174 ? -2.197 -10.011 6.795 1.00 75.44 174 SER A N 1
ATOM 1401 C CA . SER A 1 174 ? -2.934 -10.721 7.844 1.00 75.44 174 SER A CA 1
ATOM 1402 C C . SER A 1 174 ? -2.023 -11.104 9.006 1.00 75.44 174 SER A C 1
ATOM 1404 O O . SER A 1 174 ? -2.325 -10.788 10.155 1.00 75.44 174 SER A O 1
ATOM 1406 N N . HIS A 1 175 ? -0.890 -11.747 8.717 1.00 77.25 175 HIS A N 1
ATOM 1407 C CA . HIS A 1 175 ? 0.078 -12.152 9.733 1.00 77.25 175 HIS A CA 1
ATOM 1408 C C . HIS A 1 175 ? 0.625 -10.942 10.501 1.00 77.25 175 HIS A C 1
ATOM 1410 O O . HIS A 1 175 ? 0.812 -10.998 11.718 1.00 77.25 175 HIS A O 1
ATOM 1416 N N . PHE A 1 176 ? 0.836 -9.821 9.810 1.00 69.56 176 PHE A N 1
ATOM 1417 C CA . PHE A 1 176 ? 1.285 -8.591 10.447 1.00 69.56 176 PHE A CA 1
ATOM 1418 C C . PHE A 1 176 ? 0.197 -7.952 11.324 1.00 69.56 176 PHE A C 1
ATOM 1420 O O . PHE A 1 176 ? 0.493 -7.562 12.451 1.00 69.56 176 PHE A O 1
ATOM 1427 N N . ASN A 1 177 ? -1.061 -7.905 10.871 1.00 71.94 177 ASN A N 1
ATOM 1428 C CA . ASN A 1 177 ? -2.181 -7.419 11.687 1.00 71.94 177 ASN A CA 1
ATOM 1429 C C . ASN A 1 177 ? -2.334 -8.243 12.977 1.00 71.94 177 ASN A C 1
ATOM 1431 O O . ASN A 1 177 ? -2.518 -7.676 14.050 1.00 71.94 177 ASN A O 1
ATOM 1435 N N . SER A 1 178 ? -2.202 -9.572 12.895 1.00 73.88 178 SER A N 1
ATOM 1436 C CA . SER A 1 178 ? -2.239 -10.445 14.075 1.00 73.88 178 SER A CA 1
ATOM 1437 C C . SER A 1 178 ? -1.110 -10.144 15.066 1.00 73.88 178 SER A C 1
ATOM 1439 O O . SER A 1 178 ? -1.339 -10.167 16.274 1.00 73.88 178 SER A O 1
ATOM 1441 N N . ARG A 1 179 ? 0.098 -9.832 14.574 1.00 71.50 179 ARG A N 1
ATOM 1442 C CA . ARG A 1 179 ? 1.242 -9.461 15.421 1.00 71.50 179 ARG A CA 1
ATOM 1443 C C . ARG A 1 179 ? 1.045 -8.126 16.132 1.00 71.50 179 ARG A C 1
ATOM 1445 O O . ARG A 1 179 ? 1.266 -8.084 17.333 1.00 71.50 179 ARG A O 1
ATOM 1452 N N . GLU A 1 180 ? 0.606 -7.083 15.426 1.00 68.12 180 GLU A N 1
ATOM 1453 C CA . GLU A 1 180 ? 0.351 -5.751 16.011 1.00 68.12 180 GLU A CA 1
ATOM 1454 C C . GLU A 1 180 ? -0.649 -5.813 17.172 1.00 68.12 180 GLU A C 1
ATOM 1456 O O . GLU A 1 180 ? -0.422 -5.216 18.227 1.00 68.12 180 GLU A O 1
ATOM 1461 N N . ILE A 1 181 ? -1.731 -6.582 17.007 1.00 64.12 181 ILE A N 1
ATOM 1462 C CA . ILE A 1 181 ? -2.713 -6.803 18.074 1.00 64.12 181 ILE A CA 1
ATOM 1463 C C . ILE A 1 181 ? -2.058 -7.530 19.257 1.00 64.12 181 ILE A C 1
ATOM 1465 O O . ILE A 1 181 ? -2.240 -7.114 20.397 1.00 64.12 181 ILE A O 1
ATOM 1469 N N . ALA A 1 182 ? -1.271 -8.582 19.004 1.00 62.84 182 ALA A N 1
ATOM 1470 C CA . ALA A 1 182 ? -0.632 -9.368 20.060 1.00 62.84 182 ALA A CA 1
ATOM 1471 C C . ALA A 1 182 ? 0.385 -8.559 20.886 1.00 62.84 182 ALA A C 1
ATOM 1473 O O . ALA A 1 182 ? 0.400 -8.673 22.108 1.00 62.84 182 ALA A O 1
ATOM 1474 N N . THR A 1 183 ? 1.199 -7.714 20.246 1.00 61.84 183 THR A N 1
ATOM 1475 C CA . THR A 1 183 ? 2.187 -6.867 20.941 1.00 61.84 183 THR A CA 1
ATOM 1476 C C . THR A 1 183 ? 1.572 -5.701 21.701 1.00 61.84 183 THR A C 1
ATOM 1478 O O . THR A 1 183 ? 2.220 -5.155 22.579 1.00 61.84 183 THR A O 1
ATOM 1481 N N . SER A 1 184 ? 0.338 -5.310 21.382 1.00 53.50 184 SER A N 1
ATOM 1482 C CA . SER A 1 184 ? -0.342 -4.193 22.051 1.00 53.50 184 SER A CA 1
ATOM 1483 C C . SER A 1 184 ? -1.094 -4.608 23.322 1.00 53.50 184 SER A C 1
ATOM 1485 O O . SER A 1 184 ? -1.649 -3.757 24.011 1.00 53.50 184 SER A O 1
ATOM 1487 N N . VAL A 1 185 ? -1.150 -5.914 23.606 1.00 45.94 185 VAL A N 1
ATOM 1488 C CA . VAL A 1 185 ? -1.807 -6.514 24.783 1.00 45.94 185 VAL A CA 1
ATOM 1489 C C . VAL A 1 185 ? -0.782 -6.937 25.856 1.00 45.94 185 VAL A C 1
ATOM 1491 O O . VAL A 1 185 ? -1.180 -7.313 26.957 1.00 45.94 185 VAL A O 1
ATOM 1494 N N . GLN A 1 186 ? 0.522 -6.866 25.555 1.00 36.78 186 GLN A N 1
ATOM 1495 C CA . GLN A 1 186 ? 1.634 -7.135 26.482 1.00 36.78 186 GLN A CA 1
ATOM 1496 C C . GLN A 1 186 ? 2.223 -5.839 27.031 1.00 36.78 186 GLN A C 1
ATOM 1498 O O . GLN A 1 186 ? 2.604 -5.856 28.222 1.00 36.78 186 GLN A O 1
#

pLDDT: mean 76.83, std 17.27, range [28.55, 97.06]